Protein AF-A0AAD1SGQ8-F1 (afdb_monomer_lite)

Organism: Pelobates cultripes (NCBI:txid61616)

Foldseek 3Di:
DLVLQDDPPPDPVLVVLQQQFQFRSVQQLQDDPVQRTDGPDPPPVVVSVVVSVVSVCCVPVVVQDDPNAQQNDCASGPLQVCNPPLVLCPQWPPHSRRDGLVLQQDPVFGDDLPVGGPPVSDDPSNVVSSVSVSVSCVVPVRSRPNDDDHGPQVVLSPDPDDDPCSVVVNVCSSVVVVVVVCVVVQVVCCVVVVDDDDDD

Structure (mmCIF, N/CA/C/O backbone):
data_AF-A0AAD1SGQ8-F1
#
_entry.id   AF-A0AAD1SGQ8-F1
#
loop_
_atom_site.group_PDB
_atom_site.id
_atom_site.type_symbol
_atom_site.label_atom_id
_atom_site.label_alt_id
_atom_site.label_comp_id
_atom_site.label_asym_id
_atom_site.label_entity_id
_atom_site.label_seq_id
_atom_site.pdbx_PDB_ins_code
_atom_site.Cartn_x
_atom_site.Cartn_y
_atom_site.Cartn_z
_atom_site.occupancy
_atom_site.B_iso_or_equiv
_atom_site.auth_seq_id
_atom_site.auth_comp_id
_atom_site.auth_asym_id
_atom_site.auth_atom_id
_atom_site.pdbx_PDB_model_num
ATOM 1 N N . ILE A 1 1 ? 1.925 2.706 15.225 1.00 46.97 1 ILE A N 1
ATOM 2 C CA . ILE A 1 1 ? 0.873 2.846 14.184 1.00 46.97 1 ILE A CA 1
ATOM 3 C C . ILE A 1 1 ? 1.341 3.777 13.062 1.00 46.97 1 ILE A C 1
ATOM 5 O O . ILE A 1 1 ? 1.497 3.300 11.954 1.00 46.97 1 ILE A O 1
ATOM 9 N N . TYR A 1 2 ? 1.679 5.043 13.326 1.00 45.50 2 TYR A N 1
ATOM 10 C CA . TYR A 1 2 ? 2.130 5.985 12.282 1.00 45.50 2 TYR A CA 1
ATOM 11 C C . TYR A 1 2 ? 3.505 5.664 11.646 1.00 45.50 2 TYR A C 1
ATOM 13 O O . TYR A 1 2 ? 3.736 5.916 10.466 1.00 45.50 2 TYR A O 1
ATOM 21 N N . GLU A 1 3 ? 4.411 5.029 12.395 1.00 51.78 3 GLU A N 1
ATOM 22 C CA . GLU A 1 3 ? 5.697 4.551 11.850 1.00 51.78 3 GLU A CA 1
ATOM 23 C C . GLU A 1 3 ? 5.535 3.337 10.911 1.00 51.78 3 GLU A C 1
ATOM 25 O O . GLU A 1 3 ? 6.443 3.011 10.156 1.00 51.78 3 GLU A O 1
ATOM 30 N N . TRP A 1 4 ? 4.343 2.723 10.864 1.00 58.12 4 TRP A N 1
ATOM 31 C CA . TRP A 1 4 ? 3.969 1.720 9.859 1.00 58.12 4 TRP A CA 1
ATOM 32 C C . TRP A 1 4 ? 3.425 2.366 8.571 1.00 58.12 4 TRP A C 1
ATOM 34 O O . TRP A 1 4 ? 2.749 1.702 7.802 1.00 58.12 4 TRP A O 1
ATOM 44 N N . SER A 1 5 ? 3.627 3.658 8.319 1.00 52.31 5 SER A N 1
ATOM 45 C CA . SER A 1 5 ? 3.169 4.288 7.066 1.00 52.31 5 SER A C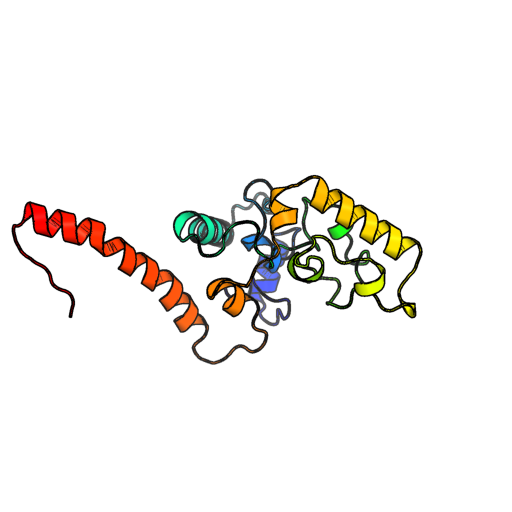A 1
ATOM 46 C C . SER A 1 5 ? 4.277 4.978 6.271 1.00 52.31 5 SER A C 1
ATOM 48 O O . SER A 1 5 ? 3.993 5.473 5.186 1.00 52.31 5 SER A O 1
ATOM 50 N N . TYR A 1 6 ? 5.540 4.987 6.733 1.00 57.75 6 TYR A N 1
ATOM 51 C CA . TYR A 1 6 ? 6.603 5.696 6.006 1.00 57.75 6 TYR A CA 1
ATOM 52 C C . TYR A 1 6 ? 8.039 5.156 6.238 1.00 57.75 6 TYR A C 1
ATOM 54 O O . TYR A 1 6 ? 8.338 4.711 7.342 1.00 57.75 6 TYR A O 1
ATOM 62 N N . PRO A 1 7 ? 8.961 5.205 5.242 1.00 52.72 7 PRO A N 1
ATOM 63 C CA . PRO A 1 7 ? 10.263 4.509 5.270 1.00 52.72 7 PRO A CA 1
ATOM 64 C C . PRO A 1 7 ? 11.377 5.099 6.155 1.00 52.72 7 PRO A C 1
ATOM 66 O O . PRO A 1 7 ? 12.440 4.484 6.253 1.00 52.72 7 PRO A O 1
ATOM 69 N N . LYS A 1 8 ? 11.211 6.263 6.800 1.00 54.31 8 LYS A N 1
ATOM 70 C CA . LYS A 1 8 ? 12.271 6.837 7.659 1.00 54.31 8 LYS A CA 1
ATOM 71 C C . LYS A 1 8 ? 12.236 6.227 9.066 1.00 54.31 8 LYS A C 1
ATOM 73 O O . LYS A 1 8 ? 11.877 6.884 10.036 1.00 54.31 8 LYS A O 1
ATOM 78 N N . ASN A 1 9 ? 12.636 4.961 9.160 1.00 55.12 9 ASN A N 1
ATOM 79 C CA . ASN A 1 9 ? 12.733 4.216 10.416 1.00 55.12 9 ASN A CA 1
ATOM 80 C C . ASN A 1 9 ? 14.033 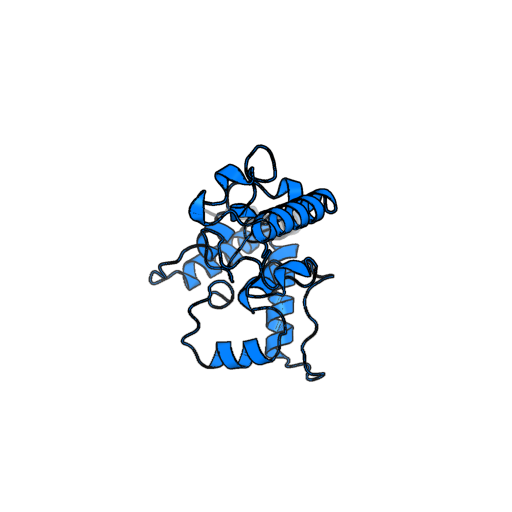4.532 11.160 1.00 55.12 9 ASN A C 1
ATOM 82 O O . ASN A 1 9 ? 15.032 3.830 11.009 1.00 55.12 9 ASN A O 1
ATOM 86 N N . THR A 1 10 ? 14.026 5.580 11.982 1.00 59.81 10 THR A N 1
ATOM 87 C CA . THR A 1 10 ? 15.133 5.867 12.911 1.00 59.81 10 THR A CA 1
ATOM 88 C C . THR A 1 10 ? 14.977 5.151 14.254 1.00 59.81 10 THR A C 1
ATOM 90 O O . THR A 1 10 ? 15.963 4.973 14.968 1.00 59.81 10 THR A O 1
ATOM 93 N N . ALA A 1 11 ? 13.771 4.693 14.599 1.00 70.25 11 ALA A N 1
ATOM 94 C CA . ALA A 1 11 ? 13.514 4.041 15.874 1.00 70.25 11 ALA A CA 1
ATOM 95 C C . ALA A 1 11 ? 13.879 2.542 15.851 1.00 70.25 11 ALA A C 1
ATOM 97 O O . ALA A 1 11 ? 13.537 1.796 14.931 1.00 70.25 11 ALA A O 1
ATOM 98 N N . GLN A 1 12 ? 14.579 2.084 16.895 1.00 77.31 12 GLN A N 1
ATOM 99 C CA . GLN A 1 12 ? 15.077 0.705 17.001 1.00 77.31 12 GLN A CA 1
ATOM 100 C C . GLN A 1 12 ? 13.955 -0.338 17.024 1.00 77.31 12 GLN A C 1
ATOM 102 O O . GLN A 1 12 ? 14.090 -1.396 16.411 1.00 77.31 12 GLN A O 1
ATOM 107 N N . TRP A 1 13 ? 12.835 -0.032 17.681 1.00 76.06 13 TRP A N 1
ATOM 108 C CA . TRP A 1 13 ? 11.696 -0.945 17.776 1.00 76.06 13 TRP A CA 1
ATOM 109 C C . TRP A 1 13 ? 11.104 -1.274 16.400 1.00 76.06 13 TRP A C 1
ATOM 111 O O . TRP A 1 13 ? 10.734 -2.419 16.163 1.00 76.06 13 TRP A O 1
ATOM 121 N N . VAL A 1 14 ? 11.113 -0.329 15.450 1.00 76.44 14 VAL A N 1
ATOM 122 C CA . VAL A 1 14 ? 10.615 -0.590 14.091 1.00 76.44 14 VAL A CA 1
ATOM 123 C C . VAL A 1 14 ? 11.523 -1.560 13.349 1.00 76.44 14 VAL A C 1
ATOM 125 O O . VAL A 1 14 ? 11.048 -2.420 12.616 1.00 76.44 14 VAL A O 1
ATOM 128 N N . ARG A 1 15 ? 12.843 -1.475 13.554 1.00 79.62 15 ARG A N 1
ATOM 129 C CA . ARG A 1 15 ? 13.791 -2.442 12.974 1.00 79.62 15 ARG A CA 1
ATOM 130 C C . ARG A 1 15 ? 13.562 -3.845 13.532 1.00 79.62 15 ARG A C 1
ATOM 132 O O . ARG A 1 15 ? 13.619 -4.812 12.776 1.00 79.62 15 ARG A O 1
ATOM 139 N N . ILE A 1 16 ? 13.283 -3.935 14.833 1.00 81.25 16 ILE A N 1
ATOM 140 C CA . ILE A 1 16 ? 12.936 -5.192 15.501 1.00 81.25 16 ILE A CA 1
ATOM 141 C C . ILE A 1 16 ? 11.650 -5.749 14.893 1.00 81.25 16 ILE A C 1
ATOM 143 O O . ILE A 1 16 ? 11.675 -6.863 14.384 1.00 81.25 16 ILE A O 1
ATOM 147 N N . GLU A 1 17 ? 10.567 -4.970 14.834 1.00 78.88 17 GLU A N 1
ATOM 148 C CA . GLU A 1 17 ? 9.309 -5.404 14.213 1.00 78.88 17 GLU A CA 1
ATOM 149 C C . GLU A 1 17 ? 9.491 -5.808 12.740 1.00 78.88 17 GLU A C 1
ATOM 151 O O . GLU A 1 17 ? 8.915 -6.798 12.294 1.00 78.88 17 GLU A O 1
ATOM 156 N N . ALA A 1 18 ? 10.349 -5.106 11.994 1.00 80.44 18 ALA A N 1
ATOM 157 C CA . ALA A 1 18 ? 10.546 -5.339 10.563 1.00 80.44 18 ALA A CA 1
ATOM 158 C C . ALA A 1 18 ? 11.228 -6.679 10.316 1.00 80.44 18 ALA A C 1
ATOM 160 O O . ALA A 1 18 ? 10.947 -7.338 9.319 1.00 80.44 18 ALA A O 1
ATOM 161 N N . SER A 1 19 ? 12.085 -7.109 11.245 1.00 83.00 19 SER A N 1
ATOM 162 C CA . SER A 1 19 ? 12.759 -8.404 11.161 1.00 83.00 19 SER A CA 1
ATOM 163 C C . SER A 1 19 ? 11.786 -9.593 11.171 1.00 83.00 19 SER A C 1
ATOM 165 O O . SER A 1 19 ? 12.102 -10.640 10.603 1.00 83.00 19 SER A O 1
ATOM 167 N N . PHE A 1 20 ? 10.576 -9.421 11.723 1.00 80.31 20 PHE A N 1
ATOM 168 C CA . PHE A 1 20 ? 9.545 -10.464 11.766 1.00 80.31 20 PHE A CA 1
ATOM 169 C C . PHE A 1 20 ? 8.776 -10.630 10.451 1.00 80.31 20 PHE A C 1
ATOM 171 O O . PHE A 1 20 ? 8.042 -11.611 10.299 1.00 80.31 20 PHE A O 1
ATOM 178 N N . PHE A 1 21 ? 8.940 -9.719 9.489 1.00 78.38 21 PHE A N 1
ATOM 179 C CA . PHE A 1 21 ? 8.208 -9.735 8.227 1.00 78.38 21 PHE A CA 1
ATOM 180 C C . PHE A 1 21 ? 9.145 -9.841 7.019 1.00 78.38 21 PHE A C 1
ATOM 182 O O . PHE A 1 21 ? 10.289 -9.392 7.027 1.00 78.38 21 PHE A O 1
ATOM 189 N N . THR A 1 22 ? 8.660 -10.486 5.959 1.00 77.12 22 THR A N 1
ATOM 190 C CA . THR A 1 22 ? 9.284 -10.452 4.625 1.00 77.12 22 THR A CA 1
ATOM 191 C C . THR A 1 22 ? 8.935 -9.160 3.893 1.00 77.12 22 THR A C 1
ATOM 193 O O . THR A 1 22 ? 9.785 -8.558 3.245 1.00 77.12 22 THR A O 1
ATOM 196 N N . THR A 1 23 ? 7.672 -8.753 3.998 1.00 78.62 23 THR A N 1
ATOM 197 C CA . THR A 1 23 ? 7.124 -7.510 3.457 1.00 78.62 23 THR A CA 1
ATOM 198 C C . THR A 1 23 ? 7.554 -6.336 4.337 1.00 78.62 23 THR A C 1
ATOM 200 O O . THR A 1 23 ? 7.526 -6.458 5.565 1.00 78.62 23 THR A O 1
ATOM 203 N N . PRO A 1 24 ? 7.892 -5.178 3.748 1.00 77.56 24 PRO A N 1
ATOM 204 C CA . PRO A 1 24 ? 8.100 -3.959 4.513 1.00 77.56 24 PRO A CA 1
ATOM 205 C C . PRO A 1 24 ? 6.908 -3.653 5.426 1.00 77.56 24 PRO A C 1
ATOM 207 O O . PRO A 1 24 ? 5.760 -3.718 4.989 1.00 77.56 24 PRO A O 1
ATOM 210 N N . ILE A 1 25 ? 7.172 -3.276 6.681 1.00 78.50 25 ILE A N 1
ATOM 211 C CA . ILE A 1 25 ? 6.111 -3.022 7.670 1.00 78.50 25 ILE A CA 1
ATOM 212 C C . ILE A 1 25 ? 5.053 -2.061 7.128 1.00 78.50 25 ILE A C 1
ATOM 214 O O . ILE A 1 25 ? 3.860 -2.287 7.327 1.00 78.50 25 ILE A O 1
ATOM 218 N N . TYR A 1 26 ? 5.476 -1.008 6.420 1.00 76.56 26 TYR A N 1
ATOM 219 C CA . TYR A 1 26 ? 4.548 0.032 5.993 1.00 76.56 26 TYR A CA 1
ATOM 220 C C . TYR A 1 26 ? 3.523 -0.413 4.951 1.00 76.56 26 TYR A C 1
ATOM 222 O O . TYR A 1 26 ? 2.491 0.227 4.770 1.00 76.56 26 TYR A O 1
ATOM 230 N N . ALA A 1 27 ? 3.807 -1.513 4.261 1.00 78.31 27 ALA A N 1
ATOM 231 C CA . ALA A 1 27 ? 2.925 -2.099 3.270 1.00 78.31 27 ALA A CA 1
ATOM 232 C C . ALA A 1 27 ? 1.813 -2.941 3.925 1.00 78.31 27 ALA A C 1
ATOM 234 O O . ALA A 1 27 ? 0.712 -3.039 3.385 1.00 78.31 27 ALA A O 1
ATOM 235 N N . ILE A 1 28 ? 2.068 -3.513 5.107 1.00 81.31 28 ILE A N 1
ATOM 236 C CA . ILE A 1 28 ? 1.189 -4.491 5.771 1.00 81.31 28 ILE A CA 1
ATOM 237 C C . ILE A 1 28 ? -0.247 -3.984 5.998 1.00 81.31 28 ILE A C 1
ATOM 239 O O . ILE A 1 28 ? -1.172 -4.760 5.740 1.00 81.31 28 ILE A O 1
ATOM 243 N N . PRO A 1 29 ? -0.494 -2.732 6.445 1.00 80.62 29 PRO A N 1
ATOM 244 C CA . PRO A 1 29 ? -1.861 -2.248 6.672 1.00 80.62 29 PRO A CA 1
ATOM 245 C C . PRO A 1 29 ? -2.732 -2.279 5.404 1.00 80.62 29 PRO A C 1
ATOM 247 O O . PRO A 1 29 ? -3.946 -2.503 5.466 1.00 80.62 29 PRO A O 1
ATOM 250 N N . TRP A 1 30 ? -2.102 -2.108 4.244 1.00 82.62 30 TRP A N 1
ATOM 251 C CA . TRP A 1 30 ? -2.766 -1.928 2.957 1.00 82.62 30 TRP A CA 1
ATOM 252 C C . TRP A 1 30 ? -2.928 -3.231 2.163 1.00 82.62 30 TRP A C 1
ATOM 254 O O . TRP A 1 30 ? -3.798 -3.306 1.295 1.00 82.62 30 TRP A O 1
ATOM 264 N N . LEU A 1 31 ? -2.191 -4.293 2.504 1.00 81.19 31 LEU A N 1
ATOM 265 C CA . LEU A 1 31 ? -2.347 -5.622 1.895 1.00 81.19 31 LEU A CA 1
ATOM 266 C C . LEU A 1 31 ? -3.677 -6.288 2.266 1.00 81.19 31 LEU A C 1
ATOM 268 O O . LEU A 1 31 ? -4.183 -6.111 3.376 1.00 81.19 31 LEU A O 1
ATOM 272 N N . ASP A 1 32 ? -4.233 -7.078 1.348 1.00 76.56 32 ASP A N 1
ATOM 273 C CA . ASP A 1 32 ? -5.420 -7.893 1.624 1.00 76.56 32 ASP A CA 1
ATOM 274 C C . ASP A 1 32 ? -5.128 -8.908 2.744 1.00 76.56 32 ASP A C 1
ATOM 276 O O . ASP A 1 32 ? -4.025 -9.435 2.867 1.00 76.56 32 ASP A O 1
ATOM 280 N N . ASN A 1 33 ? -6.126 -9.219 3.569 1.00 72.25 33 ASN A N 1
ATOM 281 C CA . ASN A 1 33 ? -6.014 -10.199 4.646 1.00 72.25 33 ASN A CA 1
ATOM 282 C C . ASN A 1 33 ? -5.586 -11.583 4.139 1.00 72.25 33 ASN A C 1
ATOM 284 O O . ASN A 1 33 ? -4.925 -12.314 4.873 1.00 72.25 33 ASN A O 1
ATOM 288 N N . ARG A 1 34 ? -5.924 -11.925 2.889 1.00 71.69 34 ARG A N 1
ATOM 289 C CA . ARG A 1 34 ? -5.489 -13.169 2.233 1.00 71.69 34 ARG A CA 1
ATOM 290 C C . ARG A 1 34 ? -3.991 -13.192 1.933 1.00 71.69 34 ARG A C 1
ATOM 292 O O . ARG A 1 34 ? -3.399 -14.265 1.871 1.00 71.69 34 ARG A O 1
ATOM 299 N N . THR A 1 35 ? -3.394 -12.020 1.734 1.00 71.06 35 THR A N 1
ATOM 300 C CA . THR A 1 35 ? -2.035 -11.852 1.204 1.00 71.06 35 THR A CA 1
ATOM 301 C C . THR A 1 35 ? -1.087 -11.234 2.227 1.00 71.06 35 THR A C 1
ATOM 303 O O . THR A 1 35 ? 0.115 -11.128 1.979 1.00 71.06 35 THR A O 1
ATOM 306 N N . LYS A 1 36 ? -1.601 -10.876 3.413 1.00 73.81 36 LYS A N 1
ATOM 307 C CA . LYS A 1 36 ? -0.792 -10.445 4.550 1.00 73.81 36 LYS A CA 1
ATOM 308 C C . LYS A 1 36 ? 0.250 -11.518 4.885 1.00 73.81 36 LYS A C 1
ATOM 310 O O . LYS A 1 36 ? -0.102 -12.689 5.055 1.00 73.81 36 LYS A O 1
ATOM 315 N N . PRO A 1 37 ? 1.532 -11.133 4.999 1.00 67.06 37 PRO A N 1
ATOM 316 C CA . PRO A 1 37 ? 2.596 -12.072 5.309 1.00 67.06 37 PRO A CA 1
ATOM 317 C C . PRO A 1 37 ? 2.341 -12.716 6.672 1.00 67.06 37 PRO A C 1
ATOM 319 O O . PRO A 1 37 ? 2.067 -12.037 7.664 1.00 67.06 37 PRO A O 1
ATOM 322 N N . LYS A 1 38 ? 2.469 -14.043 6.726 1.00 65.62 38 LYS A N 1
ATOM 323 C CA . LYS A 1 38 ? 2.613 -14.759 7.996 1.00 65.62 38 LYS A CA 1
ATOM 324 C C . LYS A 1 38 ? 3.966 -14.365 8.598 1.00 65.62 38 LYS A C 1
ATOM 326 O O . LYS A 1 38 ? 4.931 -14.168 7.858 1.00 65.62 38 LYS A O 1
ATOM 331 N N . THR A 1 39 ? 4.032 -14.203 9.917 1.00 62.72 39 THR A N 1
ATOM 332 C CA . THR A 1 39 ? 5.284 -13.870 10.614 1.00 62.72 39 THR A CA 1
ATOM 333 C C . THR A 1 39 ? 6.369 -14.887 10.243 1.00 62.72 39 THR A C 1
ATOM 335 O O . THR A 1 39 ? 6.103 -16.087 10.205 1.00 62.72 39 THR A O 1
ATOM 338 N N . ARG A 1 40 ? 7.585 -14.412 9.925 1.00 57.06 40 ARG A N 1
ATOM 339 C CA . ARG A 1 40 ? 8.709 -15.243 9.437 1.00 57.06 40 ARG A CA 1
ATOM 340 C C . ARG A 1 40 ? 9.079 -16.376 10.388 1.00 57.06 40 ARG A C 1
ATOM 342 O O . ARG A 1 40 ? 9.556 -17.419 9.957 1.00 57.06 40 ARG A O 1
ATOM 349 N N . SER A 1 41 ? 8.874 -16.159 11.675 1.00 50.44 41 SER A N 1
ATOM 350 C CA . SER A 1 41 ? 9.094 -17.128 12.730 1.00 50.44 41 SER A CA 1
ATOM 351 C C . SER A 1 41 ? 7.745 -17.616 13.244 1.00 50.44 41 SER A C 1
ATOM 353 O O . SER A 1 41 ? 6.828 -16.822 13.460 1.00 50.44 41 SER A O 1
ATOM 355 N N . GLY A 1 42 ? 7.642 -18.913 13.538 1.00 50.78 42 GLY A N 1
ATOM 356 C CA . GLY A 1 42 ? 6.541 -19.497 14.317 1.00 50.78 42 GLY A CA 1
ATOM 357 C C . GLY A 1 42 ? 6.401 -18.926 15.739 1.00 50.78 42 GLY A C 1
ATOM 358 O O . GLY A 1 42 ? 5.676 -19.482 16.555 1.00 50.78 42 GLY A O 1
ATOM 359 N N . THR A 1 43 ? 7.079 -17.821 16.056 1.00 50.31 43 THR A N 1
ATOM 360 C CA . THR A 1 43 ? 6.817 -17.018 17.239 1.00 50.31 43 THR A CA 1
ATOM 361 C C . THR A 1 43 ? 5.596 -16.152 16.966 1.00 50.31 43 THR A C 1
ATOM 363 O O . THR A 1 43 ? 5.641 -15.148 16.255 1.00 50.31 43 THR A O 1
ATOM 366 N N . SER A 1 44 ? 4.475 -16.541 17.566 1.00 65.00 44 SER A N 1
ATOM 367 C CA . SER A 1 44 ? 3.293 -15.700 17.697 1.00 65.00 44 SER A CA 1
ATOM 368 C C . SER A 1 44 ? 3.613 -14.525 18.624 1.00 65.00 44 SER A C 1
ATOM 370 O O . SER A 1 44 ? 3.129 -14.488 19.754 1.00 65.00 44 SER A O 1
ATOM 372 N N . HIS A 1 45 ? 4.474 -13.587 18.210 1.00 74.69 45 HIS A N 1
ATOM 373 C CA . HIS A 1 45 ? 4.757 -12.419 19.035 1.00 74.69 45 HIS A CA 1
ATOM 374 C C . HIS A 1 45 ? 3.413 -11.716 19.273 1.00 74.69 45 HIS A C 1
ATOM 376 O O . HIS A 1 45 ? 2.797 -11.231 18.312 1.00 74.69 45 HIS A O 1
ATOM 382 N N . PRO A 1 46 ? 2.911 -11.696 20.521 1.00 77.88 46 PRO A N 1
ATOM 383 C CA . PRO A 1 46 ? 1.520 -11.354 20.783 1.00 77.88 46 PRO A CA 1
ATOM 384 C C . PRO A 1 46 ? 1.257 -9.900 20.403 1.00 77.88 46 PRO A C 1
ATOM 386 O O . PRO A 1 46 ? 0.262 -9.618 19.747 1.00 77.88 46 PRO A O 1
ATOM 389 N N . THR A 1 47 ? 2.211 -9.006 20.684 1.00 78.81 47 THR A N 1
ATOM 390 C CA . THR A 1 47 ? 2.154 -7.592 20.287 1.00 78.81 47 THR A CA 1
ATOM 391 C C . THR A 1 47 ? 2.044 -7.407 18.778 1.00 78.81 47 THR A C 1
ATOM 393 O O . THR A 1 47 ? 1.134 -6.731 18.320 1.00 78.81 47 THR A O 1
ATOM 396 N N . ILE A 1 48 ? 2.909 -8.046 17.985 1.00 77.94 48 ILE A N 1
ATOM 397 C CA . ILE A 1 48 ? 2.889 -7.919 16.521 1.00 77.94 48 ILE A CA 1
ATOM 398 C C . ILE A 1 48 ? 1.580 -8.473 15.954 1.00 77.94 48 ILE A C 1
ATOM 400 O O . ILE A 1 48 ? 0.927 -7.833 15.132 1.00 77.94 48 ILE A O 1
ATOM 404 N N . THR A 1 49 ? 1.160 -9.640 16.444 1.00 79.31 49 THR A N 1
ATOM 405 C CA . THR A 1 49 ? -0.108 -10.265 16.051 1.00 79.31 49 THR A CA 1
ATOM 406 C C . THR A 1 49 ? -1.288 -9.354 16.377 1.00 79.31 49 THR A C 1
ATOM 408 O O . THR A 1 49 ? -2.173 -9.163 15.544 1.00 79.31 49 THR A O 1
ATOM 411 N N . HIS A 1 50 ? -1.294 -8.766 17.573 1.00 80.69 50 HIS A N 1
ATOM 412 C CA . HIS A 1 50 ? -2.317 -7.829 18.010 1.00 80.69 50 HIS A CA 1
ATOM 413 C C . HIS A 1 50 ? -2.324 -6.568 17.143 1.00 80.69 50 HIS A C 1
ATOM 415 O O . HIS A 1 50 ? -3.385 -6.165 16.686 1.00 80.69 50 HIS A O 1
ATOM 421 N N . THR A 1 51 ? -1.163 -5.988 16.835 1.00 79.00 51 THR A N 1
ATOM 422 C CA . THR A 1 51 ? -1.047 -4.806 15.968 1.00 79.00 51 THR A CA 1
ATOM 423 C C . THR A 1 51 ? -1.575 -5.078 14.560 1.00 79.00 51 THR A C 1
ATOM 425 O O . THR A 1 51 ? -2.340 -4.278 14.027 1.00 79.00 51 THR A O 1
ATOM 428 N N . VAL A 1 52 ? -1.235 -6.223 13.957 1.00 78.38 52 VAL A N 1
ATOM 429 C CA . VAL A 1 52 ? -1.751 -6.605 12.629 1.00 78.38 52 VAL A CA 1
ATOM 430 C C . VAL A 1 52 ? -3.262 -6.844 12.666 1.00 78.38 52 VAL A C 1
ATOM 432 O O . VAL A 1 52 ? -3.969 -6.417 11.753 1.00 78.38 52 VAL A O 1
ATOM 435 N N . LYS A 1 53 ? -3.776 -7.497 13.718 1.00 79.81 53 LYS A N 1
ATOM 436 C CA . LYS A 1 53 ? -5.221 -7.692 13.916 1.00 79.81 53 LYS A CA 1
ATOM 437 C C . LYS A 1 53 ? -5.947 -6.364 14.088 1.00 79.81 53 LYS A C 1
ATOM 439 O O . LYS A 1 53 ? -6.932 -6.143 13.396 1.00 79.81 53 LYS A O 1
ATOM 444 N N . LEU A 1 54 ? -5.429 -5.475 14.933 1.00 79.44 54 LEU A N 1
ATOM 445 C CA . LEU A 1 54 ? -5.964 -4.134 15.138 1.00 79.44 54 LEU A CA 1
ATOM 446 C C . LEU A 1 54 ? -6.023 -3.374 13.813 1.00 79.44 54 LEU A C 1
ATOM 448 O O . LEU A 1 54 ? -7.041 -2.772 13.505 1.00 79.44 54 LEU A O 1
ATOM 452 N N . TRP A 1 55 ? -4.985 -3.475 12.980 1.00 77.56 55 TRP A N 1
ATOM 453 C CA . TRP A 1 55 ? -5.005 -2.889 11.644 1.00 77.56 55 TRP A CA 1
ATOM 454 C C . TRP A 1 55 ? -6.09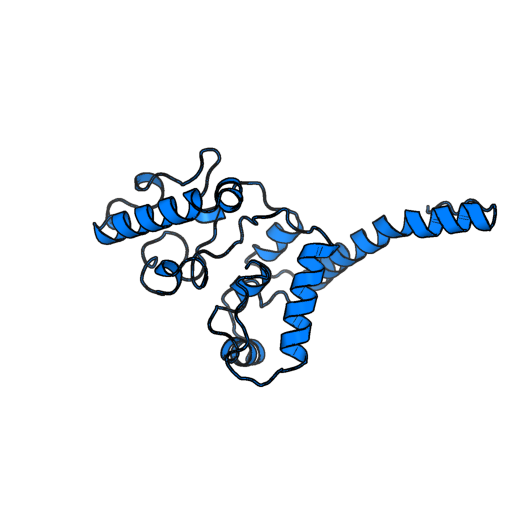7 -3.466 10.743 1.00 77.56 55 TRP A C 1
ATOM 456 O O . TRP A 1 55 ? -6.772 -2.720 10.038 1.00 77.56 55 TRP A O 1
ATOM 466 N N . SER A 1 56 ? -6.290 -4.785 10.762 1.00 77.31 56 SER A N 1
ATOM 467 C CA . SER A 1 56 ? -7.384 -5.432 10.030 1.00 77.31 56 SER A CA 1
ATOM 468 C C . SER A 1 56 ? -8.758 -4.976 10.527 1.00 77.31 56 SER A C 1
ATOM 470 O O . SER A 1 56 ? -9.637 -4.735 9.707 1.00 77.31 56 SER A O 1
ATOM 472 N N . THR A 1 57 ? -8.928 -4.840 11.843 1.00 77.12 57 THR A N 1
ATOM 473 C CA . THR A 1 57 ? -10.148 -4.352 12.504 1.00 77.12 57 THR A CA 1
ATOM 474 C C . THR A 1 57 ? -10.427 -2.904 12.127 1.00 77.12 57 THR A C 1
ATOM 476 O O . THR A 1 57 ? -11.479 -2.624 11.576 1.00 77.12 57 THR A O 1
ATOM 479 N N . ILE A 1 58 ? -9.456 -2.006 12.297 1.00 75.38 58 ILE A N 1
ATOM 480 C CA . ILE A 1 58 ? -9.554 -0.596 11.896 1.00 75.38 58 ILE A CA 1
ATOM 481 C C . ILE A 1 58 ? -9.903 -0.479 10.403 1.00 75.38 58 ILE A C 1
ATOM 483 O O . ILE A 1 58 ? -10.699 0.350 9.991 1.00 75.38 58 ILE A O 1
ATOM 487 N N . ARG A 1 59 ? -9.344 -1.333 9.550 1.00 72.31 59 ARG A N 1
ATOM 488 C CA . ARG A 1 59 ? -9.645 -1.304 8.118 1.00 72.31 59 ARG A CA 1
ATOM 489 C C . ARG A 1 59 ? -11.060 -1.802 7.789 1.00 72.31 59 ARG A C 1
ATOM 491 O O . ARG A 1 59 ? -11.706 -1.225 6.919 1.00 72.31 59 ARG A O 1
ATOM 498 N N . ARG A 1 60 ? -11.514 -2.875 8.446 1.00 69.75 60 ARG A N 1
ATOM 499 C CA . ARG A 1 60 ? -12.803 -3.537 8.180 1.00 69.75 60 ARG A CA 1
ATOM 500 C C . ARG A 1 60 ? -13.974 -2.824 8.851 1.00 69.75 60 ARG A C 1
ATOM 502 O O . ARG A 1 60 ? -14.964 -2.546 8.191 1.00 69.75 60 ARG A O 1
ATOM 509 N N . ASP A 1 61 ? -13.850 -2.575 10.146 1.00 61.81 61 ASP A N 1
ATOM 510 C CA . ASP A 1 61 ? -14.949 -2.140 11.008 1.00 61.81 61 ASP A CA 1
ATOM 511 C C . ASP A 1 61 ? -15.117 -0.617 10.946 1.00 61.81 61 ASP A C 1
ATOM 513 O O . ASP A 1 61 ? -16.235 -0.115 10.994 1.00 61.81 61 ASP A O 1
ATOM 517 N N . GLU A 1 62 ? -14.022 0.116 10.722 1.00 58.97 62 GLU A N 1
ATOM 518 C CA . GLU A 1 62 ? -14.054 1.576 10.644 1.00 58.97 62 GLU A CA 1
ATOM 519 C C . GLU A 1 62 ? -14.074 2.104 9.207 1.00 58.97 62 GLU A C 1
ATOM 521 O O . GLU A 1 62 ? -13.890 3.301 9.064 1.00 58.97 62 GLU A O 1
ATOM 526 N N . TYR A 1 63 ? -14.241 1.285 8.148 1.00 62.56 63 TYR A N 1
ATOM 527 C CA . TYR A 1 63 ? -14.269 1.673 6.712 1.00 62.56 63 TYR A CA 1
ATOM 528 C C . TYR A 1 63 ? -13.420 2.917 6.352 1.00 62.56 63 TYR A C 1
ATOM 530 O O . TYR A 1 63 ? -13.884 3.816 5.642 1.00 62.56 63 TYR A O 1
ATOM 538 N N . LEU A 1 64 ? -12.206 3.045 6.900 1.00 64.75 64 LEU A N 1
ATOM 539 C CA . LEU A 1 64 ? -11.447 4.308 6.833 1.00 64.75 64 LEU A CA 1
ATOM 540 C C . LEU A 1 64 ? -10.901 4.593 5.430 1.00 64.75 64 LEU A C 1
ATOM 542 O O . LEU A 1 64 ? -10.524 5.724 5.110 1.00 64.75 64 LEU A O 1
ATOM 546 N N . ALA A 1 65 ? -10.870 3.559 4.594 1.00 66.50 65 ALA A N 1
ATOM 547 C CA . ALA A 1 65 ? -10.524 3.625 3.191 1.00 66.50 65 ALA A CA 1
ATOM 548 C C . ALA A 1 65 ? -11.373 2.606 2.410 1.00 66.50 65 ALA A C 1
ATOM 550 O O . ALA A 1 65 ? -11.290 1.412 2.710 1.00 66.50 65 ALA A O 1
ATOM 551 N N . PRO A 1 66 ? -12.151 3.027 1.396 1.00 68.94 66 PRO A N 1
ATOM 552 C CA . PRO A 1 66 ? -12.740 2.086 0.452 1.00 68.94 66 PRO A CA 1
ATOM 553 C C . PRO A 1 66 ? -11.628 1.315 -0.266 1.00 68.94 66 PRO A C 1
ATOM 555 O O . PRO A 1 66 ? -10.580 1.888 -0.589 1.00 68.94 66 PRO A O 1
ATOM 558 N N . HIS A 1 67 ? -11.823 0.011 -0.473 1.00 74.81 67 HIS A N 1
ATOM 559 C CA . HIS A 1 67 ? -10.835 -0.810 -1.165 1.00 74.81 67 HIS A CA 1
ATOM 560 C C . HIS A 1 67 ? -11.011 -0.793 -2.676 1.00 74.81 67 HIS A C 1
ATOM 562 O O . HIS A 1 67 ? -12.142 -0.903 -3.140 1.00 74.81 67 HIS A O 1
ATOM 568 N N . PRO A 1 68 ? -9.888 -0.737 -3.412 1.00 82.88 68 PRO A N 1
ATOM 569 C CA . PRO A 1 68 ? -8.502 -0.642 -2.922 1.00 82.88 68 PRO A CA 1
ATOM 570 C C . PRO A 1 68 ? -8.104 0.798 -2.522 1.00 82.88 68 PRO A C 1
ATOM 572 O O . PRO A 1 68 ? -8.673 1.785 -2.981 1.00 82.88 68 PRO A O 1
ATOM 575 N N . SER A 1 69 ? -7.117 0.914 -1.630 1.00 86.62 69 SER A N 1
ATOM 576 C CA . SER A 1 69 ? -6.551 2.213 -1.240 1.00 86.62 69 SER A CA 1
ATOM 577 C C . SER A 1 69 ? -5.527 2.679 -2.281 1.00 86.62 69 SER A C 1
ATOM 579 O O . SER A 1 69 ? -4.721 1.848 -2.703 1.00 86.62 69 SER A O 1
ATOM 581 N N . PRO A 1 70 ? -5.451 3.979 -2.629 1.00 88.19 70 PRO A N 1
ATOM 582 C CA . PRO A 1 70 ? -4.345 4.509 -3.428 1.00 88.19 70 PRO A CA 1
ATOM 583 C C . PRO A 1 70 ? -2.966 4.256 -2.795 1.00 88.19 70 PRO A C 1
ATOM 585 O O . PRO A 1 70 ? -1.975 4.152 -3.510 1.00 88.19 70 PRO A O 1
ATOM 588 N N . LEU A 1 71 ? -2.903 4.074 -1.468 1.00 86.88 71 LEU A N 1
ATOM 589 C CA . LEU A 1 71 ? -1.685 3.730 -0.724 1.00 86.88 71 LEU A CA 1
ATOM 590 C C . LEU A 1 71 ? -1.331 2.236 -0.778 1.00 86.88 71 LEU A C 1
ATOM 592 O O . LEU A 1 71 ? -0.372 1.803 -0.137 1.00 86.88 71 LEU A O 1
ATOM 596 N N . TYR A 1 72 ? -2.092 1.430 -1.523 1.00 88.56 72 TYR A N 1
ATOM 597 C CA . TYR A 1 72 ? -1.797 0.016 -1.697 1.00 88.56 72 TYR A CA 1
ATOM 598 C C . TYR A 1 72 ? -0.405 -0.169 -2.324 1.00 88.56 72 TYR A C 1
ATOM 600 O O . TYR A 1 72 ? -0.131 0.393 -3.388 1.00 88.56 72 TYR A O 1
ATOM 608 N N . PRO A 1 73 ? 0.481 -0.945 -1.682 1.00 88.06 73 PRO A N 1
ATOM 609 C CA . PRO A 1 73 ? 1.863 -1.094 -2.095 1.00 88.06 73 PRO A CA 1
ATOM 610 C C . PRO A 1 73 ? 1.958 -1.992 -3.326 1.00 88.06 73 PRO A C 1
ATOM 612 O O . PRO A 1 73 ? 1.403 -3.093 -3.369 1.00 88.06 73 PRO A O 1
ATOM 615 N N . LEU A 1 74 ? 2.726 -1.545 -4.311 1.00 88.94 74 LEU A N 1
ATOM 616 C CA . LEU A 1 74 ? 3.158 -2.372 -5.434 1.00 88.94 74 LEU A CA 1
ATOM 617 C C . LEU A 1 74 ? 4.507 -3.015 -5.122 1.00 88.94 74 LEU A C 1
ATOM 619 O O . LEU A 1 74 ? 4.726 -4.189 -5.400 1.00 88.94 74 LEU A O 1
ATOM 623 N N . THR A 1 75 ? 5.398 -2.280 -4.468 1.00 87.19 75 THR A N 1
ATOM 624 C CA . THR A 1 75 ? 6.714 -2.779 -4.065 1.00 87.19 75 THR A CA 1
ATOM 625 C C . THR A 1 75 ? 6.659 -3.457 -2.699 1.00 87.19 75 THR A C 1
ATOM 627 O O . THR A 1 75 ? 6.020 -2.973 -1.767 1.00 87.19 75 THR A O 1
ATOM 630 N N . GLY A 1 76 ? 7.327 -4.605 -2.573 1.00 80.81 76 GLY A N 1
ATOM 631 C CA . GLY A 1 76 ? 7.282 -5.462 -1.387 1.00 80.81 76 GLY A CA 1
ATOM 632 C C . GLY A 1 76 ? 5.974 -6.244 -1.218 1.00 80.81 76 GLY A C 1
ATOM 633 O O . GLY A 1 76 ? 5.774 -6.863 -0.173 1.00 80.81 76 GLY A O 1
ATOM 634 N N . ASN A 1 77 ? 5.086 -6.218 -2.215 1.00 86.81 77 ASN A N 1
ATOM 635 C CA . ASN A 1 77 ? 3.798 -6.896 -2.170 1.00 86.81 77 ASN A CA 1
ATOM 636 C C . ASN A 1 77 ? 3.912 -8.355 -2.653 1.00 86.81 77 ASN A C 1
ATOM 638 O O . ASN A 1 77 ? 4.227 -8.580 -3.823 1.00 86.81 77 ASN A O 1
ATOM 642 N N . PRO A 1 78 ? 3.601 -9.356 -1.808 1.00 85.56 78 PRO A N 1
ATOM 643 C CA . PRO A 1 78 ? 3.691 -10.762 -2.199 1.00 85.56 78 PRO A CA 1
ATOM 644 C C . PRO A 1 78 ? 2.697 -11.160 -3.303 1.00 85.56 78 PRO A C 1
ATOM 646 O O . PRO A 1 78 ? 2.960 -12.119 -4.024 1.00 85.56 78 PRO A O 1
ATOM 649 N N . SER A 1 79 ? 1.592 -10.426 -3.477 1.00 87.62 79 SER A N 1
ATOM 650 C CA . SER A 1 79 ? 0.636 -10.641 -4.576 1.00 87.62 79 SER A CA 1
ATOM 651 C C . SER A 1 79 ? 1.151 -10.167 -5.929 1.00 87.62 79 SER A C 1
ATOM 653 O O . SER A 1 79 ? 0.615 -10.566 -6.959 1.00 87.62 79 SER A O 1
ATOM 655 N N . PHE A 1 80 ? 2.189 -9.330 -5.937 1.00 90.25 80 PHE A N 1
ATOM 656 C CA . PHE A 1 80 ? 2.842 -8.847 -7.143 1.00 90.25 80 PHE A CA 1
ATOM 657 C C . PHE A 1 80 ? 4.325 -9.240 -7.099 1.00 90.25 80 PHE A C 1
ATOM 659 O O . PHE A 1 80 ? 5.172 -8.416 -6.752 1.00 90.25 80 PHE A O 1
ATOM 666 N N . PRO A 1 81 ? 4.677 -10.491 -7.463 1.00 89.06 81 PRO A N 1
ATOM 667 C CA . PRO A 1 81 ? 6.051 -10.986 -7.387 1.00 89.06 81 PRO A CA 1
ATOM 668 C C . PRO A 1 81 ? 7.105 -10.089 -8.053 1.00 89.06 81 PRO A C 1
ATOM 670 O O . PRO A 1 81 ? 8.180 -9.939 -7.470 1.00 89.06 81 PRO A O 1
ATOM 673 N N . PRO A 1 82 ? 6.842 -9.424 -9.202 1.00 90.44 82 PRO A N 1
ATOM 674 C CA . PRO A 1 82 ? 7.785 -8.450 -9.750 1.00 90.44 82 PRO A CA 1
ATOM 675 C C . PRO A 1 82 ? 8.142 -7.322 -8.773 1.00 90.44 82 PRO A C 1
ATOM 677 O O . PRO A 1 82 ? 9.274 -6.850 -8.781 1.00 90.44 82 PRO A O 1
ATOM 680 N N . GLY A 1 83 ? 7.204 -6.910 -7.916 1.00 86.25 83 GLY A N 1
ATOM 681 C CA . GLY A 1 83 ? 7.396 -5.898 -6.878 1.00 86.25 83 GLY A CA 1
ATOM 682 C C . GLY A 1 83 ? 8.214 -6.363 -5.674 1.00 86.25 83 GLY A C 1
ATOM 683 O O . GLY A 1 83 ? 8.618 -5.527 -4.869 1.00 86.25 83 GLY A O 1
ATOM 684 N N . MET A 1 84 ? 8.491 -7.663 -5.532 1.00 85.38 84 MET A N 1
ATOM 685 C CA . MET A 1 84 ? 9.359 -8.187 -4.468 1.00 85.38 84 MET A CA 1
ATOM 686 C C . MET A 1 84 ? 10.848 -7.932 -4.744 1.00 85.38 84 MET A C 1
ATOM 688 O O . MET A 1 84 ? 11.657 -7.935 -3.816 1.00 85.38 84 MET A O 1
ATOM 692 N N . ASP A 1 85 ? 11.220 -7.685 -6.002 1.00 85.56 85 ASP A N 1
ATOM 693 C CA . ASP A 1 85 ? 12.571 -7.273 -6.367 1.00 85.56 85 ASP A CA 1
ATOM 694 C C . ASP A 1 85 ? 12.744 -5.763 -6.144 1.00 85.56 85 ASP A C 1
ATOM 696 O O . ASP A 1 85 ? 12.239 -4.929 -6.895 1.00 85.56 85 ASP A O 1
ATOM 700 N N . HIS A 1 86 ? 13.510 -5.418 -5.109 1.00 74.00 86 HIS A N 1
ATOM 701 C CA . HIS A 1 86 ? 13.843 -4.045 -4.723 1.00 74.00 86 HIS A CA 1
ATOM 702 C C . HIS A 1 86 ? 14.460 -3.195 -5.847 1.00 74.00 86 HIS A C 1
ATOM 704 O O . HIS A 1 86 ? 14.408 -1.969 -5.758 1.00 74.00 86 HIS A O 1
ATOM 710 N N . ARG A 1 87 ? 15.034 -3.817 -6.888 1.00 83.06 87 ARG A N 1
ATOM 711 C CA . ARG A 1 87 ? 15.639 -3.116 -8.034 1.00 83.06 87 ARG A CA 1
ATOM 712 C C . ARG A 1 87 ? 14.704 -2.998 -9.230 1.00 83.06 87 ARG A C 1
ATOM 714 O O . ARG A 1 87 ? 14.950 -2.166 -10.101 1.00 83.06 87 ARG A O 1
ATOM 721 N N . ALA A 1 88 ? 13.627 -3.784 -9.285 1.00 82.81 88 ALA A N 1
ATOM 722 C CA . ALA A 1 88 ? 12.764 -3.857 -10.464 1.00 82.81 88 ALA A CA 1
ATOM 723 C C . ALA A 1 88 ? 12.117 -2.511 -10.822 1.00 82.81 88 ALA A C 1
ATOM 725 O O . ALA A 1 88 ? 11.909 -2.230 -12.000 1.00 82.81 88 ALA A O 1
ATOM 726 N N . PHE A 1 89 ? 11.855 -1.669 -9.821 1.00 85.00 89 PHE A N 1
ATOM 727 C CA . PHE A 1 89 ? 11.206 -0.365 -9.980 1.00 85.00 89 PHE A CA 1
ATOM 728 C C . PHE A 1 89 ? 12.117 0.802 -9.581 1.00 85.00 89 PHE A C 1
ATOM 730 O O . PHE A 1 89 ? 11.638 1.896 -9.310 1.00 85.00 89 PHE A O 1
ATOM 737 N N . GLN A 1 90 ? 13.440 0.601 -9.557 1.00 82.94 90 GLN A N 1
ATOM 738 C CA . GLN A 1 90 ? 14.382 1.621 -9.073 1.00 82.94 90 GLN A CA 1
ATOM 739 C C . GLN A 1 90 ? 14.421 2.909 -9.895 1.00 82.94 90 GLN A C 1
ATOM 741 O O . GLN A 1 90 ? 14.756 3.962 -9.366 1.00 82.94 90 GLN A O 1
ATOM 746 N N . ASN A 1 91 ? 14.046 2.816 -11.169 1.00 82.56 91 ASN A N 1
ATOM 747 C CA . ASN A 1 91 ? 14.028 3.949 -12.085 1.00 82.56 91 ASN A CA 1
ATOM 748 C C . ASN A 1 91 ? 12.691 4.707 -12.061 1.00 82.56 91 ASN A C 1
ATOM 750 O O . ASN A 1 91 ? 12.533 5.658 -12.818 1.00 82.56 91 ASN A O 1
ATOM 754 N N . PHE A 1 92 ? 11.712 4.276 -11.255 1.00 81.75 92 PHE A N 1
ATOM 755 C CA . PHE A 1 92 ? 10.422 4.958 -11.168 1.00 81.75 92 PHE A CA 1
ATOM 756 C C . PHE A 1 92 ? 10.562 6.279 -10.391 1.00 81.75 92 PHE A C 1
ATOM 758 O O . PHE A 1 92 ? 11.419 6.382 -9.513 1.00 81.75 92 PHE A O 1
ATOM 765 N N . PRO A 1 93 ? 9.746 7.307 -10.699 1.00 67.62 93 PRO A N 1
ATOM 766 C CA . PRO A 1 93 ? 9.954 8.664 -10.179 1.00 67.62 93 PRO A CA 1
ATOM 767 C C . PRO A 1 93 ? 9.820 8.766 -8.657 1.00 67.62 93 PRO A C 1
ATOM 769 O O . PRO A 1 93 ? 10.455 9.611 -8.025 1.00 67.62 93 PRO A O 1
ATOM 772 N N . LYS A 1 94 ? 8.991 7.906 -8.052 1.00 68.94 94 LYS A N 1
ATOM 773 C CA . LYS A 1 94 ? 8.943 7.730 -6.599 1.00 68.94 94 LYS A CA 1
ATOM 774 C C . LYS A 1 94 ? 9.903 6.629 -6.184 1.00 68.94 94 LYS A C 1
ATOM 776 O O . LYS A 1 94 ? 10.047 5.637 -6.890 1.00 68.94 94 LYS A O 1
ATOM 781 N N . GLN A 1 95 ? 10.531 6.824 -5.021 1.00 65.44 95 GLN A N 1
ATOM 782 C CA . GLN A 1 95 ? 11.507 5.905 -4.433 1.00 65.44 95 GLN A CA 1
ATOM 783 C C . GLN A 1 95 ? 11.077 4.453 -4.668 1.00 65.44 95 GLN A C 1
ATOM 785 O O . GLN A 1 95 ? 9.969 4.077 -4.297 1.00 65.44 95 GLN A O 1
ATOM 790 N N . ALA A 1 96 ? 11.968 3.653 -5.256 1.00 61.06 96 ALA A N 1
ATOM 791 C CA . ALA A 1 96 ? 11.761 2.258 -5.664 1.00 61.06 96 ALA A CA 1
ATOM 792 C C . ALA A 1 96 ? 11.024 1.377 -4.649 1.00 61.06 96 ALA A C 1
ATOM 794 O O . ALA A 1 96 ? 10.455 0.350 -4.992 1.00 61.06 96 ALA A O 1
ATOM 795 N N . HIS A 1 97 ? 11.124 1.729 -3.370 1.00 68.62 97 HIS A N 1
ATOM 796 C CA . HIS A 1 97 ? 10.596 0.960 -2.258 1.00 68.62 97 HIS A CA 1
ATOM 797 C C . HIS A 1 97 ? 9.180 1.395 -1.863 1.00 68.62 97 HIS A C 1
ATOM 799 O O . HIS A 1 97 ? 8.488 0.652 -1.178 1.00 68.62 97 HIS A O 1
ATOM 805 N N . THR A 1 98 ? 8.706 2.558 -2.299 1.00 77.81 98 THR A N 1
ATOM 806 C CA . THR A 1 98 ? 7.421 3.137 -1.886 1.00 77.81 98 THR A CA 1
ATOM 807 C C . THR A 1 98 ? 6.455 3.306 -3.051 1.00 77.81 98 THR A C 1
ATOM 809 O O . THR A 1 98 ? 5.629 4.211 -3.008 1.00 77.81 98 THR A O 1
ATOM 812 N N . LEU A 1 99 ? 6.572 2.489 -4.101 1.00 87.44 99 LEU A N 1
ATOM 813 C CA . LEU A 1 99 ? 5.649 2.564 -5.226 1.00 87.44 99 LEU A CA 1
ATOM 814 C C . LEU A 1 99 ? 4.269 2.063 -4.783 1.00 87.44 99 LEU A C 1
ATOM 816 O O . LEU A 1 99 ? 4.129 0.940 -4.287 1.00 87.44 99 LEU A O 1
ATOM 820 N N . THR A 1 100 ? 3.257 2.899 -4.970 1.00 89.44 100 THR A N 1
ATOM 821 C CA . THR A 1 100 ? 1.862 2.650 -4.593 1.00 89.44 100 THR A CA 1
ATOM 822 C C . THR A 1 100 ? 0.939 2.686 -5.810 1.00 89.44 100 THR A C 1
ATOM 824 O O . THR A 1 100 ? 1.335 3.147 -6.881 1.00 89.44 100 THR A O 1
ATOM 827 N N . LEU A 1 101 ? -0.303 2.210 -5.670 1.00 90.44 101 LEU A N 1
ATOM 828 C CA . LEU A 1 101 ? -1.307 2.299 -6.741 1.00 90.44 101 LEU A CA 1
ATOM 829 C C . LEU A 1 101 ? -1.520 3.734 -7.230 1.00 90.44 101 LEU A C 1
ATOM 831 O O . LEU A 1 101 ? -1.596 3.957 -8.435 1.00 90.44 101 LEU A O 1
ATOM 835 N N . GLY A 1 102 ? -1.566 4.702 -6.312 1.00 88.81 102 GLY A N 1
ATOM 836 C CA . GLY A 1 102 ? -1.749 6.116 -6.643 1.00 88.81 102 GLY A CA 1
ATOM 837 C 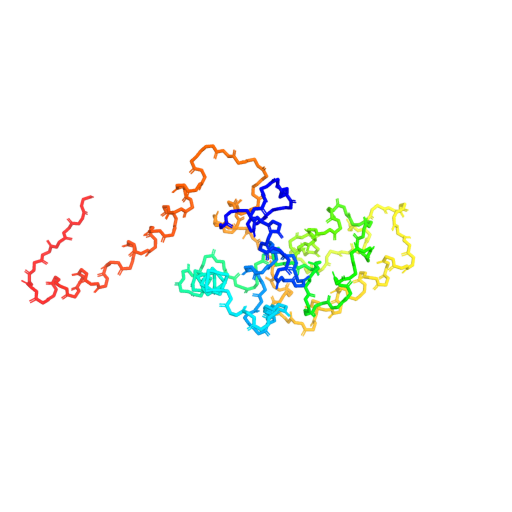C . GLY A 1 102 ? -0.619 6.713 -7.488 1.00 88.81 102 GLY A C 1
ATOM 838 O O . GLY A 1 102 ? -0.794 7.782 -8.059 1.00 88.81 102 GLY A O 1
ATOM 839 N N . ASP A 1 103 ? 0.522 6.028 -7.600 1.00 88.50 103 ASP A N 1
ATOM 840 C CA . ASP A 1 103 ? 1.662 6.479 -8.406 1.00 88.50 103 ASP A CA 1
ATOM 841 C C . ASP A 1 103 ? 1.592 6.020 -9.861 1.00 88.50 103 ASP A C 1
ATOM 843 O O . ASP A 1 103 ? 2.333 6.524 -10.701 1.00 88.50 103 ASP A O 1
ATOM 847 N N . VAL A 1 104 ? 0.750 5.028 -10.152 1.00 91.38 104 VAL A N 1
ATOM 848 C CA . VAL A 1 104 ? 0.704 4.354 -11.456 1.00 91.38 104 VAL A CA 1
ATOM 849 C C . VAL A 1 104 ? -0.687 4.350 -12.077 1.00 91.38 104 VAL A C 1
ATOM 851 O O . VAL A 1 104 ? -0.837 3.883 -13.205 1.00 91.38 104 VAL A O 1
ATOM 854 N N . LEU A 1 105 ? -1.695 4.843 -11.355 1.00 91.69 105 LEU A N 1
ATOM 855 C CA . LEU A 1 105 ? -3.071 4.966 -11.818 1.00 91.69 105 LEU A CA 1
ATOM 856 C C . LEU A 1 105 ? -3.465 6.436 -12.019 1.00 91.69 105 LEU A C 1
ATOM 858 O O . LEU A 1 105 ? -3.055 7.311 -11.259 1.00 91.69 105 LEU A O 1
ATOM 862 N N . ASN A 1 106 ? -4.306 6.683 -13.019 1.00 89.50 106 ASN A N 1
ATOM 863 C CA . ASN A 1 106 ? -5.024 7.930 -13.266 1.00 89.50 106 ASN A CA 1
ATOM 864 C C . ASN A 1 106 ? -6.526 7.649 -13.505 1.00 89.50 106 ASN A C 1
ATOM 866 O O . ASN A 1 106 ? -6.957 6.495 -13.449 1.00 89.50 106 ASN A O 1
ATOM 870 N N . ASP A 1 107 ? -7.310 8.687 -13.822 1.00 85.44 107 ASP A N 1
ATOM 871 C CA . ASP A 1 107 ? -8.742 8.582 -14.169 1.00 85.44 107 ASP A CA 1
ATOM 872 C C . ASP A 1 107 ? -9.046 7.583 -15.303 1.00 85.44 107 ASP A C 1
ATOM 874 O O . ASP A 1 107 ? -10.174 7.117 -15.457 1.00 85.44 107 ASP A O 1
ATOM 878 N N . HIS A 1 108 ? -8.045 7.249 -16.119 1.00 85.12 108 HIS A N 1
ATOM 879 C CA . HIS A 1 108 ? -8.153 6.376 -17.286 1.00 85.12 108 HIS A CA 1
ATOM 880 C C . HIS A 1 108 ? -7.500 4.998 -17.071 1.00 85.12 108 HIS A C 1
ATOM 882 O O . HIS A 1 108 ? -7.337 4.235 -18.026 1.00 85.12 108 HIS A O 1
ATOM 888 N N . GLY A 1 109 ? -7.133 4.659 -15.832 1.00 87.62 109 GLY A N 1
ATOM 889 C CA . GLY A 1 109 ? -6.480 3.402 -15.479 1.00 87.62 109 GLY A CA 1
ATOM 890 C C . GLY A 1 109 ? -4.966 3.547 -15.360 1.00 87.62 109 GLY A C 1
ATOM 891 O O . GLY A 1 109 ? -4.469 4.472 -14.728 1.00 87.62 109 GLY A O 1
ATOM 892 N N . VAL A 1 110 ? -4.203 2.594 -15.901 1.00 90.38 110 VAL A N 1
ATOM 893 C CA . VAL A 1 110 ? -2.738 2.587 -15.749 1.00 90.38 110 VAL A CA 1
ATOM 894 C C . VAL A 1 110 ? -2.111 3.709 -16.572 1.00 90.38 110 VAL A C 1
ATOM 896 O O . VAL A 1 110 ? -2.318 3.775 -17.785 1.00 90.38 110 VAL A O 1
ATOM 899 N N . ILE A 1 111 ? -1.295 4.544 -15.925 1.00 90.50 111 ILE A N 1
ATOM 900 C CA . ILE A 1 111 ? -0.571 5.644 -16.564 1.00 90.50 111 ILE A CA 1
ATOM 901 C C . ILE A 1 111 ? 0.263 5.088 -17.737 1.00 90.50 111 ILE A C 1
ATOM 903 O O . ILE A 1 111 ? 0.994 4.099 -17.563 1.00 90.50 111 ILE A O 1
ATOM 907 N N . PRO A 1 112 ? 0.167 5.693 -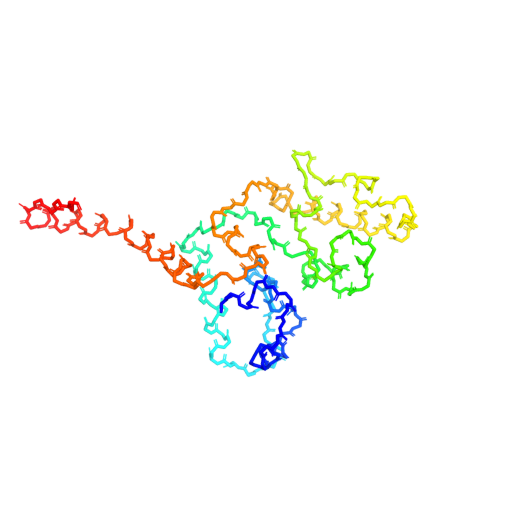18.938 1.00 89.56 112 PRO A N 1
ATOM 908 C CA . PRO A 1 112 ? 0.990 5.321 -20.083 1.00 89.56 112 PRO A CA 1
ATOM 909 C C . PRO A 1 112 ? 2.481 5.325 -19.740 1.00 89.56 112 PRO A C 1
ATOM 911 O O . PRO A 1 112 ? 2.955 6.172 -18.983 1.00 89.56 112 PRO A O 1
ATOM 914 N N . PHE A 1 113 ? 3.232 4.383 -20.308 1.00 86.94 113 PHE A N 1
ATOM 915 C CA . PHE A 1 113 ? 4.652 4.198 -19.997 1.00 86.94 113 PHE A CA 1
ATOM 916 C C . PHE A 1 113 ? 5.465 5.483 -20.206 1.00 86.94 113 PHE A C 1
ATOM 918 O O . PHE A 1 113 ? 6.330 5.819 -19.400 1.00 86.94 113 PHE A O 1
ATOM 925 N N . GLU A 1 114 ? 5.124 6.225 -21.256 1.00 86.69 114 GLU A N 1
ATOM 926 C CA . GLU A 1 114 ? 5.764 7.467 -21.677 1.00 86.69 114 GLU A CA 1
ATOM 927 C C . GLU A 1 114 ? 5.551 8.608 -20.675 1.00 86.69 114 GLU A C 1
ATOM 929 O O . GLU A 1 114 ? 6.382 9.504 -20.580 1.00 86.69 114 GLU A O 1
ATOM 934 N N . GLN A 1 115 ? 4.448 8.572 -19.925 1.00 88.19 115 GLN A N 1
ATOM 935 C CA . GLN A 1 115 ? 4.118 9.568 -18.902 1.00 88.19 115 GLN A CA 1
ATOM 936 C C . GLN A 1 115 ? 4.683 9.193 -17.531 1.00 88.19 115 GLN A C 1
ATOM 938 O O . GLN A 1 115 ? 4.870 10.058 -16.679 1.00 88.19 115 GLN A O 1
ATOM 943 N N . LEU A 1 116 ? 4.949 7.905 -17.309 1.00 85.50 116 LEU A N 1
ATOM 944 C CA . LEU A 1 116 ? 5.398 7.396 -16.020 1.00 85.50 116 LEU A CA 1
ATOM 945 C C . LEU A 1 116 ? 6.896 7.618 -15.788 1.00 85.50 116 LEU A C 1
ATOM 947 O O . LEU A 1 116 ? 7.333 7.671 -14.641 1.00 85.50 116 LEU A O 1
ATOM 951 N N . LEU A 1 117 ? 7.694 7.700 -16.856 1.00 84.75 117 LEU A N 1
ATOM 952 C CA . LEU A 1 117 ? 9.154 7.708 -16.781 1.00 84.75 117 LEU A CA 1
ATOM 953 C C . LEU A 1 117 ? 9.773 8.693 -17.778 1.00 84.75 117 LEU A C 1
ATOM 955 O O . LEU A 1 117 ? 9.375 8.699 -18.948 1.00 84.75 117 LEU A O 1
ATOM 959 N N . PRO A 1 118 ? 10.811 9.450 -17.370 1.00 82.25 118 PRO A N 1
ATOM 960 C CA . PRO A 1 118 ? 11.566 10.281 -18.299 1.00 82.25 118 PRO A CA 1
ATOM 961 C C . PRO A 1 118 ? 12.220 9.406 -19.373 1.00 82.25 118 PRO A C 1
ATOM 963 O O . PRO A 1 118 ? 12.611 8.268 -19.100 1.00 82.25 118 PRO A O 1
ATOM 966 N N . ILE A 1 119 ? 12.361 9.945 -20.587 1.00 80.31 119 ILE A N 1
ATOM 967 C CA . ILE A 1 119 ? 12.867 9.227 -21.773 1.00 80.31 119 ILE A CA 1
ATOM 968 C C . ILE A 1 119 ? 14.199 8.515 -21.478 1.00 80.31 119 ILE A C 1
ATOM 970 O O . ILE A 1 119 ? 14.382 7.357 -21.841 1.00 80.31 119 ILE A O 1
ATOM 974 N N . GLU A 1 120 ? 15.089 9.165 -20.732 1.00 80.50 120 GLU A N 1
ATOM 975 C CA . GLU A 1 120 ? 16.416 8.662 -20.342 1.00 80.50 120 GLU A CA 1
ATOM 976 C C . GLU A 1 120 ? 16.371 7.382 -19.484 1.00 80.50 120 GLU A C 1
ATOM 978 O O . GLU A 1 120 ? 17.329 6.614 -19.451 1.00 80.50 120 GLU A O 1
ATOM 983 N N . SER A 1 121 ? 15.253 7.125 -18.799 1.00 80.94 121 SER A N 1
ATOM 984 C CA . SER A 1 121 ? 15.042 5.952 -17.934 1.00 80.94 121 SER A CA 1
ATOM 985 C C . SER A 1 121 ? 14.272 4.813 -18.623 1.00 80.94 121 SER A C 1
ATOM 987 O O . SER A 1 121 ? 14.013 3.758 -18.019 1.00 80.94 121 SER A O 1
ATOM 989 N N . GLN A 1 122 ? 13.895 4.997 -19.892 1.00 84.25 122 GLN A N 1
ATOM 990 C CA . GLN A 1 122 ? 13.115 4.034 -20.663 1.00 84.25 122 GLN A CA 1
ATOM 991 C C . GLN A 1 122 ? 14.013 2.956 -21.278 1.00 84.25 122 GLN A C 1
ATOM 993 O O . GLN A 1 122 ? 14.403 3.005 -22.440 1.00 84.25 122 GLN A O 1
ATOM 998 N N . THR A 1 123 ? 14.313 1.927 -20.490 1.00 87.94 123 THR A N 1
ATOM 999 C CA . THR A 1 123 ? 14.974 0.712 -20.987 1.00 87.94 123 THR A CA 1
ATOM 1000 C C . THR A 1 123 ? 13.941 -0.336 -21.411 1.00 87.94 123 THR A C 1
ATOM 1002 O O . THR A 1 123 ? 12.793 -0.318 -20.952 1.00 87.94 123 THR A O 1
ATOM 1005 N N . GLY A 1 124 ? 14.349 -1.314 -22.230 1.00 89.25 124 GLY A N 1
ATOM 1006 C CA . GLY A 1 124 ? 13.497 -2.464 -22.565 1.00 89.25 124 GLY A CA 1
ATOM 1007 C C . GLY A 1 124 ? 13.018 -3.226 -21.323 1.00 89.25 124 GLY A C 1
ATOM 1008 O O . GLY A 1 124 ? 11.858 -3.632 -21.248 1.00 89.25 124 GLY A O 1
ATOM 1009 N N . MET A 1 125 ? 13.866 -3.319 -20.293 1.00 89.12 125 MET A N 1
ATOM 1010 C CA . MET A 1 125 ? 13.482 -3.891 -19.002 1.00 89.12 125 MET A CA 1
ATOM 1011 C C . MET A 1 125 ? 12.414 -3.057 -18.300 1.00 89.12 125 MET A C 1
ATOM 1013 O O . MET A 1 125 ? 11.446 -3.622 -17.796 1.00 89.12 125 MET A O 1
ATOM 1017 N N . THR A 1 126 ? 12.531 -1.728 -18.303 1.00 87.19 126 THR A N 1
ATOM 1018 C CA . THR A 1 126 ? 11.520 -0.862 -17.685 1.00 87.19 126 THR A CA 1
ATOM 1019 C C . THR A 1 126 ? 10.161 -1.006 -18.381 1.00 87.19 126 THR A C 1
ATOM 1021 O O . THR A 1 126 ? 9.127 -1.068 -17.715 1.00 87.19 126 THR A O 1
ATOM 1024 N N . ARG A 1 127 ? 10.154 -1.156 -19.713 1.00 90.62 127 ARG A N 1
ATOM 1025 C CA . ARG A 1 127 ? 8.935 -1.407 -20.499 1.00 90.62 127 ARG A CA 1
ATOM 1026 C C . ARG A 1 127 ? 8.307 -2.771 -20.191 1.00 90.62 127 ARG A C 1
ATOM 1028 O O . ARG A 1 127 ? 7.085 -2.876 -20.065 1.00 90.62 127 ARG A O 1
ATOM 1035 N N . LEU A 1 128 ? 9.126 -3.808 -20.005 1.00 92.38 128 LEU A N 1
ATOM 1036 C CA . LEU A 1 128 ? 8.649 -5.112 -19.541 1.00 92.38 128 LEU A CA 1
ATOM 1037 C C . LEU A 1 128 ? 8.012 -5.008 -18.146 1.00 92.38 128 LEU A C 1
ATOM 1039 O O . LEU A 1 128 ? 6.934 -5.556 -17.928 1.00 92.38 128 LEU A O 1
ATOM 1043 N N . ARG A 1 129 ? 8.632 -4.274 -17.211 1.00 90.81 129 ARG A N 1
ATOM 1044 C CA . ARG A 1 129 ? 8.077 -4.067 -15.859 1.00 90.81 129 ARG A CA 1
ATOM 1045 C C . ARG A 1 129 ? 6.754 -3.309 -15.879 1.00 90.81 129 ARG A C 1
ATOM 1047 O O . ARG A 1 129 ? 5.831 -3.692 -15.167 1.00 90.81 129 ARG A O 1
ATOM 1054 N N . HIS A 1 130 ? 6.629 -2.293 -16.729 1.00 91.88 130 HIS A N 1
ATOM 1055 C CA . HIS A 1 130 ? 5.352 -1.611 -16.954 1.00 91.88 130 HIS A CA 1
ATOM 1056 C C . HIS A 1 130 ? 4.281 -2.564 -17.495 1.00 91.88 130 HIS A C 1
ATOM 1058 O O . HIS A 1 130 ? 3.163 -2.585 -16.987 1.00 91.88 130 HIS A O 1
ATOM 1064 N N . SER A 1 131 ? 4.640 -3.435 -18.440 1.00 93.06 131 SER A N 1
ATOM 1065 C CA . SER A 1 131 ? 3.717 -4.447 -18.974 1.00 93.06 131 SER A CA 1
ATOM 1066 C C . SER A 1 131 ? 3.264 -5.444 -17.899 1.00 93.06 131 SER A C 1
ATOM 1068 O O . SER A 1 131 ? 2.084 -5.780 -17.830 1.00 93.06 131 SER A O 1
ATOM 1070 N N . GLN A 1 132 ? 4.176 -5.878 -17.021 1.00 93.69 132 GLN A N 1
ATOM 1071 C CA . GLN A 1 132 ? 3.855 -6.735 -15.872 1.00 93.69 132 GLN A CA 1
ATOM 1072 C C . GLN A 1 132 ? 2.905 -6.044 -14.892 1.00 93.69 132 GLN A C 1
ATOM 1074 O O . GLN A 1 132 ? 1.953 -6.663 -14.423 1.00 93.69 132 GLN A O 1
ATOM 1079 N N . LEU A 1 133 ? 3.144 -4.763 -14.605 1.00 92.06 133 LEU A N 1
ATOM 1080 C CA . LEU A 1 133 ? 2.279 -3.959 -13.751 1.00 92.06 133 LEU A CA 1
ATOM 1081 C C . LEU A 1 133 ? 0.878 -3.823 -14.357 1.00 92.06 133 LEU A C 1
ATOM 1083 O O . LEU A 1 133 ? -0.113 -4.096 -13.687 1.00 92.06 133 LEU A O 1
ATOM 1087 N N . LYS A 1 134 ? 0.791 -3.470 -15.642 1.00 93.12 134 LYS A N 1
ATOM 1088 C CA . LYS A 1 134 ? -0.480 -3.368 -16.364 1.00 93.12 134 LYS A CA 1
ATOM 1089 C C . LYS A 1 134 ? -1.243 -4.692 -16.349 1.00 93.12 134 LYS A C 1
ATOM 1091 O O . LYS A 1 134 ? -2.440 -4.708 -16.084 1.00 93.12 134 LYS A O 1
ATOM 1096 N N . HIS A 1 135 ? -0.552 -5.804 -16.592 1.00 94.25 135 HIS A N 1
ATOM 1097 C CA . HIS A 1 135 ? -1.153 -7.132 -16.529 1.00 94.25 135 HIS A CA 1
ATOM 1098 C C . HIS A 1 135 ? -1.679 -7.466 -15.127 1.00 94.25 135 HIS A C 1
ATOM 1100 O O . HIS A 1 135 ? -2.802 -7.951 -15.004 1.00 94.25 135 HIS A O 1
ATOM 1106 N N . PHE A 1 136 ? -0.912 -7.163 -14.077 1.00 93.12 136 PHE A N 1
ATOM 1107 C CA . PHE A 1 136 ? -1.329 -7.377 -12.691 1.00 93.12 136 PHE A CA 1
ATOM 1108 C C . PHE A 1 136 ? -2.601 -6.589 -12.351 1.00 93.12 136 PHE A C 1
ATOM 1110 O O . PHE A 1 136 ? -3.567 -7.170 -11.864 1.00 93.12 136 PHE A O 1
ATOM 1117 N N . LEU A 1 137 ? -2.638 -5.298 -12.689 1.00 91.62 137 LEU A N 1
ATOM 1118 C CA . LEU A 1 137 ? -3.785 -4.427 -12.414 1.00 91.62 137 LEU A CA 1
ATOM 1119 C C . LEU A 1 137 ? -5.036 -4.828 -13.204 1.00 91.62 137 LEU A C 1
ATOM 1121 O O . LEU A 1 137 ? -6.143 -4.720 -12.692 1.00 91.62 137 LEU A O 1
ATOM 1125 N N . ASN A 1 138 ? -4.869 -5.334 -14.426 1.00 90.81 138 ASN A N 1
ATOM 1126 C CA . ASN A 1 138 ? -5.990 -5.810 -15.239 1.00 90.81 138 ASN A CA 1
ATOM 1127 C C . ASN A 1 138 ? -6.531 -7.173 -14.779 1.00 90.81 138 ASN A C 1
ATOM 1129 O O . ASN A 1 138 ? -7.691 -7.485 -15.031 1.00 90.81 138 ASN A O 1
ATOM 1133 N N . THR A 1 139 ? -5.696 -7.993 -14.136 1.00 90.81 139 THR A N 1
ATOM 1134 C CA . THR A 1 139 ? -6.091 -9.320 -13.631 1.00 90.81 139 THR A CA 1
ATOM 1135 C C . THR A 1 139 ? -6.856 -9.232 -12.304 1.00 90.81 139 THR A C 1
ATOM 1137 O O . THR A 1 139 ? -7.585 -10.159 -11.959 1.00 90.81 139 THR A O 1
ATOM 1140 N N . ASP A 1 140 ? -6.739 -8.115 -11.580 1.00 87.69 140 ASP A N 1
ATOM 1141 C CA . ASP A 1 140 ? -7.446 -7.848 -10.322 1.00 87.69 140 ASP A CA 1
ATOM 1142 C C . ASP A 1 140 ? -8.331 -6.590 -10.477 1.00 87.69 140 ASP A C 1
ATOM 1144 O O . ASP A 1 140 ? -7.885 -5.473 -10.193 1.00 87.69 140 ASP A O 1
ATOM 1148 N N . PRO A 1 141 ? -9.584 -6.736 -10.966 1.00 81.69 141 PRO A N 1
ATOM 1149 C CA . PRO A 1 141 ? -10.457 -5.605 -11.285 1.00 81.69 141 PRO A CA 1
ATOM 1150 C C . PRO A 1 141 ? -10.644 -4.595 -10.141 1.00 81.69 141 PRO A C 1
ATOM 1152 O O . PRO A 1 141 ? -10.603 -3.396 -10.426 1.00 81.69 141 PRO A O 1
ATOM 1155 N N . PRO A 1 142 ? -10.773 -5.007 -8.861 1.00 84.88 142 PRO A N 1
ATOM 1156 C CA . PRO A 1 142 ? -10.719 -4.081 -7.735 1.00 84.88 142 PRO A CA 1
ATOM 1157 C C . PRO A 1 142 ? -9.515 -3.135 -7.779 1.00 84.88 142 PRO A C 1
ATOM 1159 O O . PRO A 1 142 ? -9.710 -1.932 -7.651 1.00 84.88 142 PRO A O 1
ATOM 1162 N N . LEU A 1 143 ? -8.291 -3.631 -8.014 1.00 85.25 143 LEU A N 1
ATOM 1163 C CA . LEU A 1 143 ? -7.070 -2.807 -8.039 1.00 85.25 143 LEU A CA 1
ATOM 1164 C C . LEU A 1 143 ? -7.099 -1.738 -9.135 1.00 85.25 143 LEU A C 1
ATOM 1166 O O . LEU A 1 143 ? -6.636 -0.621 -8.905 1.00 85.25 143 LEU A O 1
ATOM 1170 N N . SER A 1 144 ? -7.682 -2.051 -10.295 1.00 81.75 144 SER A N 1
ATOM 1171 C CA . SER A 1 144 ? -7.820 -1.101 -11.408 1.00 81.75 144 SER A CA 1
ATOM 1172 C C . SER A 1 144 ? -8.726 0.096 -11.086 1.00 81.75 144 SER A C 1
ATOM 1174 O O . SER A 1 144 ? -8.538 1.174 -11.644 1.00 81.75 144 SER A O 1
ATOM 1176 N N . GLN A 1 145 ? -9.652 -0.062 -10.135 1.00 79.56 145 GLN A N 1
ATOM 1177 C CA . GLN A 1 145 ? -10.555 0.991 -9.653 1.00 79.56 145 GLN A CA 1
ATOM 1178 C C . GLN A 1 145 ? -9.961 1.797 -8.489 1.00 79.56 145 GLN A C 1
ATOM 1180 O O . GLN A 1 145 ? -10.637 2.632 -7.893 1.00 79.56 145 GLN A O 1
ATOM 1185 N N . GLY A 1 146 ? -8.696 1.553 -8.135 1.00 76.50 146 GLY A N 1
ATOM 1186 C CA . GLY A 1 146 ? -8.048 2.211 -7.004 1.00 76.50 146 GLY A CA 1
ATOM 1187 C C . GLY A 1 146 ? -7.706 3.675 -7.200 1.00 76.50 146 GLY A C 1
ATOM 1188 O O . GLY A 1 146 ? -7.260 4.312 -6.245 1.00 76.50 146 GLY A O 1
ATOM 1189 N N . TYR A 1 147 ? -7.924 4.221 -8.395 1.00 83.12 147 TYR A N 1
ATOM 1190 C CA . TYR A 1 147 ? -7.808 5.651 -8.614 1.00 83.12 147 TYR A CA 1
ATOM 1191 C C . TYR A 1 147 ? -8.978 6.394 -7.960 1.00 83.12 147 TYR A C 1
ATOM 1193 O O . TYR A 1 147 ? -10.122 6.300 -8.398 1.00 83.12 147 TYR A O 1
ATOM 1201 N N . ARG A 1 148 ? -8.680 7.135 -6.891 1.00 87.31 148 ARG A N 1
ATOM 1202 C CA . ARG A 1 148 ? -9.615 8.040 -6.216 1.00 87.31 148 ARG A CA 1
ATOM 1203 C C . ARG A 1 148 ? -8.870 9.023 -5.323 1.00 87.31 148 ARG A C 1
ATOM 1205 O O . ARG A 1 148 ? -7.724 8.785 -4.936 1.00 87.31 148 ARG A O 1
ATOM 1212 N N . THR A 1 149 ? -9.559 10.080 -4.905 1.00 85.06 149 THR A N 1
ATOM 1213 C CA . THR A 1 149 ? -9.057 10.993 -3.876 1.00 85.06 149 THR A CA 1
ATOM 1214 C C . THR A 1 149 ? -8.777 10.239 -2.575 1.00 85.06 149 THR A C 1
ATOM 1216 O O . THR A 1 149 ? -9.536 9.348 -2.171 1.00 85.06 149 THR A O 1
ATOM 1219 N N . HIS A 1 150 ? -7.684 10.609 -1.906 1.00 85.19 150 HIS A N 1
ATOM 1220 C CA . HIS A 1 150 ? -7.384 10.117 -0.567 1.00 85.19 150 HIS A CA 1
ATOM 1221 C C . HIS A 1 150 ? -8.507 10.479 0.406 1.00 85.19 150 HIS A C 1
ATOM 1223 O O . HIS A 1 150 ? -8.988 11.613 0.433 1.00 85.19 150 HIS A O 1
ATOM 1229 N N . THR A 1 151 ? -8.880 9.535 1.265 1.00 84.06 151 THR A N 1
ATOM 1230 C CA . THR A 1 151 ? -9.690 9.862 2.440 1.00 84.06 151 THR A CA 1
ATOM 1231 C C . THR A 1 151 ? -8.882 10.744 3.395 1.00 84.06 151 THR A C 1
ATOM 1233 O O . THR A 1 151 ? -7.654 10.846 3.296 1.00 84.06 151 THR A O 1
ATOM 1236 N N . LEU A 1 152 ? -9.544 11.371 4.372 1.00 79.44 152 LEU A N 1
ATOM 1237 C CA . LEU A 1 152 ? -8.846 12.104 5.439 1.00 79.44 152 LEU A CA 1
ATOM 1238 C C . LEU A 1 152 ? -7.806 11.219 6.142 1.00 79.44 152 LEU A C 1
ATOM 1240 O O . LEU A 1 152 ? -6.703 11.670 6.442 1.00 79.44 152 LEU A O 1
ATOM 1244 N N . TYR A 1 153 ? -8.153 9.946 6.337 1.00 79.38 153 TYR A N 1
ATOM 1245 C CA . TYR A 1 153 ? -7.285 8.943 6.939 1.00 79.38 153 TYR A CA 1
ATOM 1246 C C . TYR A 1 153 ? -6.041 8.672 6.076 1.00 79.38 153 TYR A C 1
ATOM 1248 O O . TYR A 1 153 ? -4.912 8.758 6.552 1.00 79.38 153 TYR A O 1
ATOM 1256 N N . GLU A 1 154 ? -6.226 8.413 4.782 1.00 83.38 154 GLU A N 1
ATOM 1257 C CA . GLU A 1 154 ? -5.109 8.169 3.860 1.00 83.38 154 GLU A CA 1
ATOM 1258 C C . GLU A 1 154 ? -4.233 9.406 3.687 1.00 83.38 154 GLU A C 1
ATOM 1260 O O . GLU A 1 154 ? -3.013 9.300 3.634 1.00 83.38 154 GLU A O 1
ATOM 1265 N N . THR A 1 155 ? -4.845 10.589 3.675 1.00 83.94 155 THR A N 1
ATOM 1266 C CA . THR A 1 155 ? -4.128 11.864 3.617 1.00 83.94 155 THR A CA 1
ATOM 1267 C C . THR A 1 155 ? -3.198 12.011 4.816 1.00 83.94 155 THR A C 1
ATOM 1269 O O . THR A 1 155 ? -2.040 12.380 4.643 1.00 83.94 155 THR A O 1
ATOM 1272 N N . GLN A 1 156 ? -3.663 11.679 6.024 1.00 79.75 156 GLN A N 1
ATOM 1273 C CA . GLN A 1 156 ? -2.825 11.669 7.225 1.00 79.75 156 GLN A CA 1
ATOM 1274 C C . GLN A 1 156 ? -1.685 10.646 7.122 1.00 79.75 156 GLN A C 1
ATOM 1276 O O . GLN A 1 156 ? -0.542 10.971 7.448 1.00 79.75 156 GLN A O 1
ATOM 1281 N N . CYS A 1 157 ? -1.960 9.432 6.636 1.00 78.69 157 CYS A N 1
ATOM 1282 C CA . CYS A 1 157 ? -0.938 8.401 6.428 1.00 78.69 157 CYS A CA 1
ATOM 1283 C C . CYS A 1 157 ? 0.107 8.784 5.365 1.00 78.69 157 CYS A C 1
ATOM 1285 O O . CYS A 1 157 ? 1.265 8.397 5.492 1.00 78.69 157 CYS A O 1
ATOM 1287 N N . ALA A 1 158 ? -0.281 9.546 4.340 1.00 78.56 158 ALA A N 1
ATOM 1288 C CA . ALA A 1 158 ? 0.593 9.964 3.244 1.00 78.56 158 ALA A CA 1
ATOM 1289 C C . ALA A 1 158 ? 1.472 11.188 3.575 1.00 78.56 158 ALA A C 1
ATOM 1291 O O . ALA A 1 158 ? 2.399 11.500 2.827 1.00 78.56 158 ALA A O 1
ATOM 1292 N N . GLN A 1 159 ? 1.194 11.912 4.665 1.00 75.00 159 GLN A N 1
ATOM 1293 C CA . GLN A 1 159 ? 1.936 13.125 5.023 1.00 75.00 159 GLN A CA 1
ATOM 1294 C C . GLN A 1 159 ? 3.387 12.824 5.430 1.00 75.00 159 GLN A C 1
ATOM 1296 O O . GLN A 1 159 ? 3.651 12.012 6.308 1.00 75.00 159 GLN A O 1
ATOM 1301 N N . HIS A 1 160 ? 4.343 13.548 4.838 1.00 62.12 160 HIS A N 1
ATOM 1302 C CA . HIS A 1 160 ? 5.776 13.402 5.140 1.00 62.12 160 HIS A CA 1
ATOM 1303 C C . HIS A 1 160 ? 6.256 14.224 6.345 1.00 62.12 160 HIS A C 1
ATOM 1305 O O . HIS A 1 160 ? 7.300 13.925 6.923 1.00 62.12 160 HIS A O 1
ATOM 1311 N N . ASN A 1 161 ? 5.516 15.272 6.717 1.00 65.81 161 ASN A N 1
ATOM 1312 C CA . ASN A 1 161 ? 5.902 16.201 7.775 1.00 65.81 161 ASN A CA 1
ATOM 1313 C C . ASN A 1 161 ? 5.067 15.943 9.026 1.00 65.81 161 ASN A C 1
ATOM 1315 O O . ASN A 1 161 ? 3.941 16.429 9.142 1.00 65.81 161 ASN A O 1
ATOM 1319 N N . ILE A 1 162 ? 5.641 15.200 9.971 1.00 64.81 162 ILE A N 1
ATOM 1320 C CA . ILE A 1 162 ? 5.005 14.903 11.256 1.00 64.81 162 ILE A CA 1
ATOM 1321 C C . ILE A 1 162 ? 4.894 16.200 12.054 1.00 64.81 162 ILE A C 1
ATOM 1323 O O . ILE A 1 162 ? 5.872 16.701 12.608 1.00 64.81 162 ILE A O 1
ATOM 1327 N N . ARG A 1 163 ? 3.688 16.762 12.115 1.00 68.75 163 ARG A N 1
ATOM 1328 C CA . ARG A 1 163 ? 3.395 17.899 12.992 1.00 68.75 163 ARG A CA 1
ATOM 1329 C C . ARG A 1 163 ? 3.064 17.393 14.397 1.00 68.75 163 ARG A C 1
ATOM 1331 O O . ARG A 1 163 ? 2.524 16.298 14.571 1.00 68.75 163 ARG A O 1
ATOM 1338 N N . ARG A 1 164 ? 3.363 18.201 15.420 1.00 74.69 164 ARG A N 1
ATOM 1339 C CA . ARG A 1 164 ? 2.901 17.929 16.793 1.00 74.69 164 ARG A CA 1
ATOM 1340 C C . ARG A 1 164 ? 1.378 17.736 16.786 1.00 74.69 164 ARG A C 1
ATOM 1342 O O . ARG A 1 164 ? 0.666 18.490 16.131 1.00 74.69 164 ARG A O 1
ATOM 1349 N N . GLY A 1 165 ? 0.896 16.721 17.504 1.00 73.75 165 GLY A N 1
ATOM 1350 C CA . GLY A 1 165 ? -0.534 16.404 17.603 1.00 73.75 165 GLY A CA 1
ATOM 1351 C C . GLY A 1 165 ? -1.082 15.449 16.535 1.00 73.75 165 GLY A C 1
ATOM 1352 O O . GLY A 1 165 ? -2.271 15.147 16.571 1.00 73.75 165 GLY A O 1
ATOM 1353 N N . HIS A 1 166 ? -0.253 14.922 15.626 1.00 73.12 166 HIS A N 1
ATOM 1354 C CA . HIS A 1 166 ? -0.724 14.010 14.575 1.00 73.12 166 HIS A CA 1
ATOM 1355 C C . HIS A 1 166 ? -1.329 12.704 15.124 1.00 73.12 166 HIS A C 1
ATOM 1357 O O . HIS A 1 166 ? -2.391 12.279 14.681 1.00 73.12 166 HIS A O 1
ATOM 1363 N N . ILE A 1 167 ? -0.717 12.111 16.158 1.00 76.12 167 ILE A N 1
ATOM 1364 C CA . ILE A 1 167 ? -1.261 10.921 16.841 1.00 76.12 167 ILE A CA 1
ATOM 1365 C C . ILE A 1 167 ? -2.620 11.235 17.475 1.00 76.12 167 ILE A C 1
ATOM 1367 O O . ILE A 1 167 ? -3.547 10.442 17.366 1.00 76.12 167 ILE A O 1
ATOM 1371 N N . SER A 1 168 ? -2.761 12.404 18.103 1.00 77.94 168 SER A N 1
ATOM 1372 C CA . SER A 1 168 ? -4.031 12.835 18.688 1.00 77.94 168 SER A CA 1
ATOM 1373 C C . SER A 1 168 ? -5.100 13.069 17.620 1.00 77.94 168 SER A C 1
ATOM 1375 O O . SER A 1 168 ? -6.254 12.730 17.848 1.00 77.94 168 SER A O 1
ATOM 1377 N N . ALA A 1 169 ? -4.740 13.625 16.460 1.00 77.75 169 ALA A N 1
ATOM 1378 C CA . ALA A 1 169 ? -5.656 13.794 15.331 1.00 77.75 169 ALA A CA 1
ATOM 1379 C C . ALA A 1 169 ? -6.115 12.441 14.767 1.00 77.75 169 ALA A C 1
ATOM 1381 O O . ALA A 1 169 ? -7.309 12.242 14.557 1.00 77.75 169 ALA A O 1
ATOM 1382 N N . PHE A 1 170 ? -5.182 11.500 14.616 1.00 77.62 170 PHE A N 1
ATOM 1383 C CA . PHE A 1 170 ? -5.460 10.130 14.197 1.00 77.62 170 PHE A CA 1
ATOM 1384 C C . PHE A 1 170 ? -6.385 9.414 15.189 1.00 77.62 170 PHE A C 1
ATOM 1386 O O . PHE A 1 170 ? -7.404 8.853 14.802 1.00 77.62 170 PHE A O 1
ATOM 1393 N N . TYR A 1 171 ? -6.078 9.500 16.486 1.00 79.25 171 TYR A N 1
ATOM 1394 C CA . TYR A 1 171 ? -6.907 8.929 17.547 1.00 79.25 171 TYR A CA 1
ATOM 1395 C C . TYR A 1 171 ? -8.311 9.542 17.562 1.00 79.25 171 TYR A C 1
ATOM 1397 O O . TYR A 1 171 ? -9.294 8.814 17.580 1.00 79.25 171 TYR A O 1
ATOM 1405 N N . LYS A 1 172 ? -8.426 10.873 17.457 1.00 80.31 172 LYS A N 1
ATOM 1406 C CA . LYS A 1 172 ? -9.724 11.554 17.335 1.00 80.31 172 LYS A CA 1
ATOM 1407 C C . LYS A 1 172 ? -10.515 11.068 16.126 1.00 80.31 172 LYS A C 1
ATOM 1409 O O . LYS A 1 172 ? -11.726 10.951 16.220 1.00 80.31 172 LYS A O 1
ATOM 1414 N N . GLN A 1 173 ? -9.860 10.798 15.000 1.00 76.81 173 GLN A N 1
ATOM 1415 C CA . GLN A 1 173 ? -10.541 10.295 13.812 1.00 76.81 173 GLN A CA 1
ATOM 1416 C C . GLN A 1 173 ? -11.066 8.868 14.004 1.00 76.81 173 GLN A C 1
ATOM 1418 O O . GLN A 1 173 ? -12.171 8.583 13.556 1.00 76.81 173 GLN A O 1
ATOM 1423 N N . LEU A 1 174 ? -10.311 8.009 14.694 1.00 75.44 174 LEU A N 1
ATOM 1424 C CA . LEU A 1 174 ? -10.784 6.679 15.082 1.00 75.44 174 LEU A CA 1
ATOM 1425 C C . LEU A 1 174 ? -11.976 6.773 16.046 1.00 75.44 174 LEU A C 1
ATOM 1427 O O . LEU A 1 174 ? -12.990 6.126 15.829 1.00 75.44 174 LEU A O 1
ATOM 1431 N N . CYS A 1 175 ? -11.887 7.625 17.071 1.00 75.25 175 CYS A N 1
ATOM 1432 C CA . CYS A 1 175 ? -12.937 7.747 18.085 1.00 75.25 175 CYS A CA 1
ATOM 1433 C C . CYS A 1 175 ? -14.207 8.452 17.587 1.00 75.25 175 CYS A C 1
ATOM 1435 O O . CYS A 1 175 ? -15.299 8.094 18.017 1.00 75.25 175 CYS A O 1
ATOM 1437 N N . ARG A 1 176 ? -14.097 9.418 16.663 1.00 69.69 176 ARG A N 1
ATOM 1438 C CA . ARG A 1 176 ? -15.256 10.140 16.104 1.00 69.69 176 ARG A CA 1
ATOM 1439 C C . ARG A 1 176 ? -16.273 9.209 15.444 1.00 69.69 176 ARG A C 1
ATOM 1441 O O . ARG A 1 176 ? -17.465 9.458 15.543 1.00 69.69 176 ARG A O 1
ATOM 1448 N N . ARG A 1 177 ? -15.829 8.121 14.805 1.00 63.66 177 ARG A N 1
ATOM 1449 C CA . ARG A 1 177 ? -16.756 7.132 14.230 1.00 63.66 177 ARG A CA 1
ATOM 1450 C C . ARG A 1 177 ? -17.422 6.260 15.282 1.00 63.66 177 ARG A C 1
ATOM 1452 O O . ARG A 1 177 ? -18.595 5.932 15.142 1.00 63.66 177 ARG A O 1
ATOM 1459 N N . THR A 1 178 ? -16.715 5.939 16.363 1.00 58.53 178 THR A N 1
ATOM 1460 C CA . THR A 1 178 ? -17.327 5.276 17.519 1.00 58.53 178 THR A CA 1
ATOM 1461 C C . THR A 1 178 ? -18.430 6.153 18.123 1.00 58.53 178 THR A C 1
ATOM 1463 O O . THR A 1 178 ? -19.477 5.637 18.503 1.00 58.53 178 THR A O 1
ATOM 1466 N N . GLU A 1 179 ? -18.233 7.478 18.134 1.00 57.19 179 GLU A N 1
ATOM 1467 C CA . GLU A 1 179 ? -19.234 8.472 18.547 1.00 57.19 179 GLU A CA 1
ATOM 1468 C C . GLU A 1 179 ? -20.429 8.567 17.583 1.00 57.19 179 GLU A C 1
ATOM 1470 O O . GLU A 1 179 ? -21.568 8.647 18.031 1.00 57.19 179 GLU A O 1
ATOM 1475 N N . GLU A 1 180 ? -20.215 8.461 16.270 1.00 56.78 180 GLU A N 1
ATOM 1476 C CA . GLU A 1 180 ? -21.295 8.395 15.267 1.00 56.78 180 GLU A CA 1
ATOM 1477 C C . GLU A 1 180 ? -22.107 7.084 15.316 1.00 56.78 180 GLU A C 1
ATOM 1479 O O . GLU A 1 180 ? -23.202 7.030 14.760 1.00 56.78 180 GLU A O 1
ATOM 1484 N N . LEU A 1 181 ? -21.607 6.039 15.993 1.00 52.19 181 LEU A N 1
ATOM 1485 C CA . LEU A 1 181 ? -22.307 4.767 16.239 1.00 52.19 181 LEU A CA 1
ATOM 1486 C C . LEU A 1 181 ? -23.051 4.724 17.588 1.00 52.19 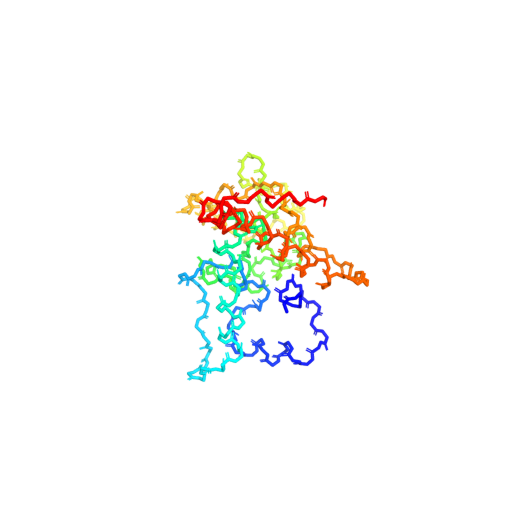181 LEU A C 1
ATOM 1488 O O . LEU A 1 181 ? -23.914 3.854 17.775 1.00 52.19 181 LEU A O 1
ATOM 1492 N N . LEU A 1 182 ? -22.799 5.685 18.493 1.00 53.28 182 LEU A N 1
ATOM 1493 C CA . LEU A 1 182 ? -23.625 5.889 19.691 1.00 53.28 182 LEU A CA 1
ATOM 1494 C C . LEU A 1 182 ? -25.126 6.056 19.402 1.00 53.28 182 LEU A C 1
ATOM 1496 O O . LEU A 1 182 ? -25.883 5.486 20.188 1.00 53.28 182 LEU A O 1
ATOM 1500 N N . PRO A 1 183 ? -25.596 6.718 18.316 1.00 58.16 183 PRO A N 1
ATOM 1501 C CA . PRO A 1 183 ? -27.015 6.948 18.070 1.00 58.16 183 PRO A CA 1
ATOM 1502 C C . PRO A 1 183 ? -27.846 5.681 18.159 1.00 58.16 183 PRO A C 1
ATOM 1504 O O . PRO A 1 183 ? -28.978 5.764 18.599 1.00 58.16 183 PRO A O 1
ATOM 1507 N N . THR A 1 184 ? -27.303 4.513 17.809 1.00 58.59 184 THR A N 1
ATOM 1508 C CA . THR A 1 184 ? -28.014 3.227 17.872 1.00 58.59 184 THR A CA 1
ATOM 1509 C C . THR A 1 184 ? -28.321 2.770 19.299 1.00 58.59 184 THR A C 1
ATOM 1511 O O . THR A 1 184 ? -29.387 2.217 19.555 1.00 58.59 184 THR A O 1
ATOM 1514 N N . TYR A 1 185 ? -27.402 2.994 20.241 1.00 62.22 185 TYR A N 1
ATOM 1515 C CA . TYR A 1 185 ? -27.630 2.675 21.652 1.00 62.22 185 TYR A CA 1
ATOM 1516 C C . TYR A 1 185 ? -28.430 3.772 22.336 1.00 62.22 185 TYR A C 1
ATOM 1518 O O . TYR A 1 185 ? -29.322 3.453 23.115 1.00 62.22 185 TYR A O 1
ATOM 1526 N N . THR A 1 186 ? -28.170 5.039 22.000 1.00 69.12 186 THR A N 1
ATOM 1527 C CA . THR A 1 186 ? -28.953 6.159 22.519 1.00 69.12 186 THR A CA 1
ATOM 1528 C C . THR A 1 186 ? -30.401 6.040 22.071 1.00 69.12 186 THR A C 1
ATOM 1530 O O . THR A 1 186 ? -31.254 5.980 22.934 1.00 69.12 186 THR A O 1
ATOM 1533 N N . THR A 1 187 ? -30.703 5.849 20.782 1.00 68.06 187 THR A N 1
ATOM 1534 C CA . THR A 1 187 ? -32.094 5.647 20.319 1.00 68.06 187 THR A CA 1
ATOM 1535 C C . THR A 1 187 ? -32.754 4.422 20.939 1.00 68.06 187 THR A C 1
ATOM 1537 O O . THR A 1 187 ? -33.938 4.471 21.267 1.00 68.06 187 THR A O 1
ATOM 1540 N N . LYS A 1 188 ? -32.014 3.324 21.147 1.00 73.94 188 LYS A N 1
ATOM 1541 C CA . LYS A 1 188 ? -32.551 2.147 21.839 1.00 73.94 188 LYS A CA 1
ATOM 1542 C C . LYS A 1 188 ? -32.883 2.452 23.303 1.00 73.94 188 LYS A C 1
ATOM 1544 O O . LYS A 1 188 ? -33.951 2.076 23.768 1.00 73.94 188 LYS A O 1
ATOM 1549 N N . TRP A 1 189 ? -32.015 3.168 24.011 1.00 71.81 189 TRP A N 1
ATOM 1550 C CA . TRP A 1 189 ? -32.257 3.593 25.390 1.00 71.81 189 TRP A CA 1
ATOM 1551 C C . TRP A 1 189 ? -33.319 4.686 25.503 1.00 71.81 189 TRP A C 1
ATOM 1553 O O . TRP A 1 189 ? -34.104 4.658 26.439 1.00 71.81 189 TRP A O 1
ATOM 1563 N N . GLU A 1 190 ? -33.403 5.616 24.556 1.00 82.31 190 GLU A N 1
ATOM 1564 C CA . GLU A 1 190 ? -34.471 6.616 24.474 1.00 82.31 190 GLU A CA 1
ATOM 1565 C C . GLU A 1 190 ? -35.832 5.936 24.282 1.00 82.31 190 GLU A C 1
ATOM 1567 O O . GLU A 1 190 ? -36.807 6.313 24.930 1.00 82.31 190 GLU A O 1
ATOM 1572 N N . ALA A 1 191 ? -35.886 4.886 23.454 1.00 80.88 191 ALA A N 1
ATOM 1573 C CA . ALA A 1 191 ? -37.080 4.071 23.259 1.00 80.88 191 ALA A CA 1
ATOM 1574 C C . ALA A 1 191 ? -37.429 3.218 24.493 1.00 80.88 191 ALA A C 1
ATOM 1576 O O . ALA A 1 191 ? -38.598 3.129 24.857 1.00 80.88 191 ALA A O 1
ATOM 1577 N N . GLU A 1 192 ? -36.438 2.603 25.148 1.00 83.12 192 GLU A N 1
ATOM 1578 C CA . GLU A 1 192 ? -36.647 1.767 26.342 1.00 83.12 192 GLU A CA 1
ATOM 1579 C C . GLU A 1 192 ? -37.001 2.590 27.592 1.00 83.12 192 GLU A C 1
ATOM 1581 O O . GLU A 1 192 ? -37.789 2.139 28.421 1.00 83.12 192 GLU A O 1
ATOM 1586 N N . LEU A 1 193 ? -36.438 3.792 27.736 1.00 84.56 193 LEU A N 1
ATOM 1587 C CA . LEU A 1 193 ? -36.592 4.636 28.925 1.00 84.56 193 LEU A CA 1
ATOM 1588 C C . LEU A 1 193 ? -37.635 5.751 28.747 1.00 84.56 193 LEU A C 1
ATOM 1590 O O . LEU A 1 193 ? -38.026 6.373 29.733 1.00 84.56 193 LEU A O 1
ATOM 1594 N N . GLY A 1 194 ? -38.082 6.026 27.518 1.00 83.06 194 GLY A N 1
ATOM 1595 C CA . GLY A 1 194 ? -39.043 7.094 27.223 1.00 83.06 194 GLY A CA 1
ATOM 1596 C C . GLY A 1 194 ? -38.491 8.507 27.449 1.00 83.06 194 GLY A C 1
ATOM 1597 O O . GLY A 1 194 ? -39.248 9.420 27.772 1.00 83.06 194 GLY A O 1
ATOM 1598 N N . ILE A 1 195 ? -37.176 8.696 27.315 1.00 81.94 195 ILE A N 1
ATOM 1599 C CA . ILE A 1 195 ? -36.481 9.968 27.574 1.00 81.94 195 ILE A CA 1
ATOM 1600 C C . ILE A 1 195 ? -35.809 10.419 26.276 1.00 81.94 195 ILE A C 1
ATOM 1602 O O . ILE A 1 195 ? -35.195 9.591 25.619 1.00 81.94 195 ILE A O 1
ATOM 1606 N N . GLN A 1 196 ? -35.882 11.704 25.910 1.00 75.75 196 GLN A N 1
ATOM 1607 C CA . GLN A 1 196 ? -35.077 12.259 24.810 1.00 75.75 196 GLN A CA 1
ATOM 1608 C C . GLN A 1 196 ? -33.722 12.740 25.340 1.00 75.75 196 GLN A C 1
ATOM 1610 O O . GLN A 1 196 ? -33.657 13.690 26.123 1.00 75.75 196 GLN A O 1
ATOM 1615 N N . MET A 1 197 ? -32.636 12.107 24.904 1.00 66.56 197 MET A N 1
ATOM 1616 C CA . MET A 1 197 ? -31.264 12.484 25.228 1.00 66.56 197 MET A CA 1
ATOM 1617 C C . MET A 1 197 ? -30.706 13.371 24.106 1.00 66.56 197 MET A C 1
ATOM 1619 O O . MET A 1 197 ? -29.928 12.933 23.264 1.00 66.56 197 MET A O 1
ATOM 1623 N N . GLN A 1 198 ? -31.092 14.650 24.075 1.00 55.03 198 GLN A N 1
ATOM 1624 C CA . GLN A 1 198 ? -30.491 15.599 23.132 1.00 55.03 198 GLN A CA 1
ATOM 1625 C C . GLN A 1 198 ? -29.026 15.878 23.502 1.00 55.03 198 GLN A C 1
ATOM 1627 O O . GLN A 1 198 ? -28.740 16.428 24.568 1.00 55.03 198 GLN A O 1
ATOM 1632 N N . ALA A 1 199 ? -28.097 15.547 22.604 1.00 50.84 199 ALA A N 1
ATOM 1633 C CA . ALA A 1 199 ? -26.736 16.072 22.656 1.00 50.84 199 ALA A CA 1
ATOM 1634 C C . ALA A 1 199 ? -26.742 17.523 22.137 1.00 50.84 199 ALA A C 1
ATOM 1636 O O . ALA A 1 199 ? -27.201 17.776 21.023 1.00 50.84 199 ALA A O 1
ATOM 1637 N N . LYS A 1 200 ? -26.280 18.466 22.967 1.00 36.50 200 LYS A N 1
ATOM 1638 C CA . LYS A 1 200 ? -26.005 19.858 22.576 1.00 36.50 200 LYS A CA 1
ATOM 1639 C C . LYS A 1 200 ? -24.724 19.959 21.758 1.00 36.50 200 LYS A C 1
ATOM 1641 O O . LYS A 1 200 ? -23.756 19.259 22.127 1.00 36.50 200 LYS A O 1
#

Radius of gyration: 20.13 Å; chains: 1; bounding box: 56×39×52 Å

Secondary structure (DSSP, 8-state):
-GGGG-S---SHHHHHHHHT-SS-GGGTTTS-TTTSPPPSSS---HHHHHHHHHHHHHHHHS--SPSSPTT-BSTT-TTSGGGGSTTTTTTSSS-TT--BGGGTEETTEEPPHHHHS-GGG--HHHHHHHHHHHHHHHHSHHHHT--SPPPHHHHHHH-SS--TTHHHHHHHHHHHHHHHHHHHHHHHHHHHHT------

Sequence (200 aa):
IYEWSYPKNTAQWVRIEASFFTTPIYAIPWLDNRTKPKTRSGTSHPTITHTVKLWSTIRRDEYLAPHPSPLYPLTGNPSFPPGMDHRAFQNFPKQAHTLTLGDVLNDHGVIPFEQLLPIESQTGMTRLRHSQLKHFLNTDPPLSQGYRTHTLYETQCAQHNIRRGHISAFYKQLCRRTEELLPTYTTKWEAELGIQMQAK

pLDDT: mean 76.87, std 11.7, range [36.5, 94.25]